Protein 8Z3T (pdb70)

Organism: Human immunodeficiency virus type 1 (NCBI:txid11676)

Solvent-accessible surface area: 12184 Å² total; per-residue (Å²): 188,17,76,72,0,15,22,6,0,3,97,0,0,35,11,1,0,67,0,0,35,8,6,12,90,12,3,72,82,7,40,145,3,11,93,80,13,42,51,152,56,161,186,98,0,8,57,9,0,3,74,0,0,32,2,0,1,138,0,0,45,10,6,8,88,10,4,71,87,6,38,155,2,11,107,112,11,71,50,160,82,181,179,134,20,58,112,0,13,23,1,0,2,84,0,0,28,1,0,0,122,0,0,36,4,6,2,84,12,4,63,91,5,16,151,3,10,122,80,12,71,62,174,86,181,122,45,138,109,0,122,74,24,14,113,88,0,45,95,42,0,122,99,1,60,100,47,17,157,179,55,130,144,108,48,126,109,0,101,118,23,9,129,96,0,57,100,26,0,112,90,0,59,122,28,44,137,158,59,122,247,125,49,144,80,0,82,106,24,9,115,94,0,48,114,13,4,134,116,2,57,70,37,19,126,128,52,102,203

Structure (mmCIF, N/CA/C/O backbone):
data_8Z3T
#
_entry.id   8Z3T
#
_cell.length_a   62.915
_cell.length_b   35.970
_cell.length_c   107.113
_cell.angle_alpha   90.00
_cell.angle_beta   92.75
_cell.angle_gamma   90.00
#
_symmetry.space_group_name_H-M   'C 1 2 1'
#
loop_
_entity.id
_entity.type
_entity.pdbx_description
1 polymer 'Env polyprotein'
2 polymer P-98
3 water water
#
loop_
_atom_site.group_PDB
_atom_site.id
_atom_site.type_symbol
_atom_site.label_atom_id
_atom_site.label_alt_id
_atom_site.label_comp_id
_atom_site.label_asym_id
_atom_site.label_entity_id
_atom_site.label_seq_id
_atom_site.pdbx_PDB_ins_code
_atom_site.Cartn_x
_atom_site.Cartn_y
_atom_site.Cartn_z
_atom_site.occupancy
_atom_site.B_iso_or_equiv
_atom_site.auth_seq_id
_atom_site.auth_comp_id
_atom_site.auth_asym_id
_atom_site.auth_atom_id
_atom_site.pdbx_PDB_model_num
ATOM 1 N N . GLN A 1 3 ? -7.854 6.241 1.666 1.00 63.18 29 GLN A N 1
ATOM 2 C CA . GLN A 1 3 ? -8.466 7.505 1.270 1.00 67.30 29 GLN A CA 1
ATOM 3 C C . GLN A 1 3 ? -8.581 8.428 2.485 1.00 69.37 29 GLN A C 1
ATOM 4 O O . GLN A 1 3 ? -7.827 9.402 2.600 1.00 66.02 29 GLN A O 1
ATOM 10 N N . ALA A 1 4 ? -9.525 8.120 3.386 1.00 70.98 30 ALA A N 1
ATOM 11 C CA . ALA A 1 4 ? -9.630 8.786 4.683 1.00 64.39 30 ALA A CA 1
ATOM 12 C C . ALA A 1 4 ? -8.761 8.119 5.745 1.00 63.12 30 ALA A C 1
ATOM 13 O O . ALA A 1 4 ? -9.139 8.098 6.925 1.00 59.16 30 ALA A O 1
ATOM 15 N N . ARG A 1 5 ? -7.611 7.568 5.341 1.00 62.48 31 ARG A N 1
ATOM 16 C CA . ARG A 1 5 ? -6.728 6.841 6.249 1.00 60.36 31 ARG A CA 1
ATOM 17 C C . ARG A 1 5 ? -6.354 7.669 7.477 1.00 55.91 31 ARG A C 1
ATOM 18 O O . ARG A 1 5 ? -6.188 7.126 8.579 1.00 50.04 31 ARG A O 1
ATOM 26 N N . GLN A 1 6 ? -6.238 8.988 7.305 1.00 55.53 32 GLN A N 1
ATOM 27 C CA . GLN A 1 6 ? -5.709 9.858 8.354 1.00 55.38 32 GLN A CA 1
ATOM 28 C C . GLN A 1 6 ? -6.683 10.011 9.523 1.00 54.80 32 GLN A C 1
ATOM 29 O O . GLN A 1 6 ? -6.251 10.218 10.665 1.00 50.36 32 GLN A O 1
ATOM 35 N N . LEU A 1 7 ? -7.989 9.928 9.264 1.00 48.92 33 LEU A N 1
ATOM 36 C CA . LEU A 1 7 ? -8.945 9.928 10.363 1.00 48.66 33 LEU A CA 1
ATOM 37 C C . LEU A 1 7 ? -8.959 8.584 11.087 1.00 44.89 33 LEU A C 1
ATOM 38 O O . LEU A 1 7 ? -9.032 8.546 12.320 1.00 41.56 33 LEU A O 1
ATOM 43 N N . LEU A 1 8 ? -8.894 7.479 10.336 1.00 42.65 34 LEU A N 1
ATOM 44 C CA . LEU A 1 8 ? -8.716 6.158 10.938 1.00 47.54 34 LEU A CA 1
ATOM 45 C C . LEU A 1 8 ? -7.471 6.095 11.816 1.00 42.58 34 LEU A C 1
ATOM 46 O O . LEU A 1 8 ? -7.454 5.398 12.839 1.00 44.67 34 LEU A O 1
ATOM 51 N N . SER A 1 9 ? -6.403 6.777 11.410 1.00 45.57 35 SER A N 1
ATOM 52 C CA . SER A 1 9 ? -5.177 6.751 12.193 1.00 41.02 35 SER A CA 1
ATOM 53 C C . SER A 1 9 ? -5.343 7.534 13.489 1.00 39.22 35 SER A C 1
ATOM 54 O O . SER A 1 9 ? -4.828 7.123 14.537 1.00 42.06 35 SER A O 1
ATOM 57 N N . GLY A 1 10 ? -6.057 8.663 13.441 1.00 33.95 36 GLY A N 1
ATOM 58 C CA . GLY A 1 10 ? -6.351 9.396 14.663 1.00 36.81 36 GLY A CA 1
ATOM 59 C C . GLY A 1 10 ? -7.344 8.672 15.557 1.00 40.80 36 GLY A C 1
ATOM 60 O O . GLY A 1 10 ? -7.333 8.849 16.782 1.00 37.24 36 GLY A O 1
ATOM 61 N N . ILE A 1 11 ? -8.195 7.833 14.958 1.00 35.17 37 ILE A N 1
ATOM 62 C CA . ILE A 1 11 ? -9.222 7.114 15.702 1.00 41.11 37 ILE A CA 1
ATOM 63 C C . ILE A 1 11 ? -8.594 5.966 16.495 1.00 37.64 37 ILE A C 1
ATOM 64 O O . ILE A 1 11 ? -8.878 5.783 17.683 1.00 37.59 37 ILE A O 1
ATOM 69 N N . VAL A 1 12 ? -7.695 5.213 15.862 1.00 33.19 38 VAL A N 1
ATOM 70 C CA . VAL A 1 12 ? -6.984 4.149 16.562 1.00 35.50 38 VAL A CA 1
ATOM 71 C C . VAL A 1 12 ? -6.077 4.725 17.645 1.00 36.76 38 VAL A C 1
ATOM 72 O O . VAL A 1 12 ? -5.895 4.115 18.708 1.00 36.46 38 VAL A O 1
ATOM 76 N N . GLN A 1 13 ? -5.494 5.904 17.402 1.00 34.82 39 GLN A N 1
ATOM 77 C CA . GLN A 1 13 ? -4.660 6.546 18.414 1.00 35.44 39 GLN A CA 1
ATOM 78 C C . GLN A 1 13 ? -5.493 6.928 19.633 1.00 35.00 39 GLN A C 1
ATOM 79 O O . GLN A 1 13 ? -5.102 6.668 20.776 1.00 34.04 39 GLN A O 1
ATOM 85 N N . GLN A 1 14 ? -6.639 7.567 19.395 1.00 31.67 40 GLN A N 1
ATOM 86 C CA . GLN A 1 14 ? -7.580 7.874 20.461 1.00 34.13 40 GLN A CA 1
ATOM 87 C C . GLN A 1 14 ? -8.021 6.613 21.202 1.00 30.27 40 GLN A C 1
ATOM 88 O O . GLN A 1 14 ? -8.054 6.592 22.438 1.00 35.66 40 GLN A O 1
ATOM 94 N N . GLN A 1 15 ? -8.354 5.547 20.474 1.00 31.58 41 GLN A N 1
ATOM 95 C CA . GLN A 1 15 ? -8.732 4.305 21.145 1.00 32.52 41 GLN A CA 1
ATOM 96 C C . GLN A 1 15 ? -7.606 3.802 22.039 1.00 31.73 41 GLN A C 1
ATOM 97 O O . GLN A 1 15 ? -7.859 3.286 23.134 1.00 25.49 41 GLN A O 1
ATOM 103 N N . ASN A 1 16 ? -6.353 3.963 21.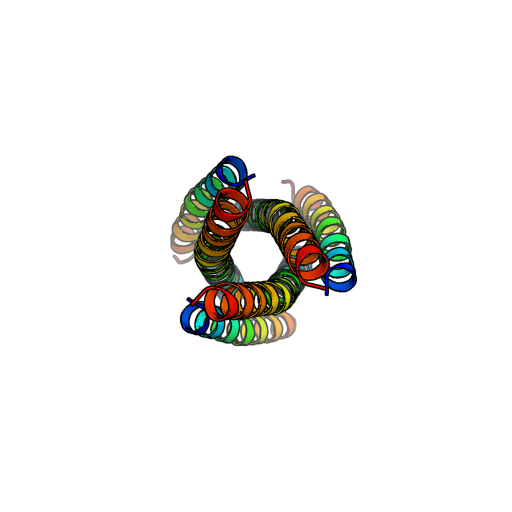600 1.00 32.81 42 ASN A N 1
ATOM 104 C CA . ASN A 1 16 ? -5.216 3.654 22.467 1.00 30.01 42 ASN A CA 1
ATOM 105 C C . ASN A 1 16 ? -5.126 4.620 23.648 1.00 31.03 42 ASN A C 1
ATOM 106 O O . ASN A 1 16 ? -4.841 4.198 24.775 1.00 36.28 42 ASN A O 1
ATOM 111 N N . ASN A 1 17 ? -5.368 5.919 23.423 1.00 30.70 43 ASN A N 1
ATOM 112 C CA . ASN A 1 17 ? -5.323 6.878 24.525 1.00 31.20 43 ASN A CA 1
ATOM 113 C C . ASN A 1 17 ? -6.383 6.555 25.577 1.00 28.91 43 ASN A C 1
ATOM 114 O O . ASN A 1 17 ? -6.153 6.731 26.778 1.00 29.95 43 ASN A O 1
ATOM 119 N N . LEU A 1 18 ? -7.561 6.107 25.135 1.00 26.83 44 LEU A N 1
ATOM 120 C CA . LEU A 1 18 ? -8.656 5.832 26.054 1.00 26.82 44 LEU A CA 1
ATOM 121 C C . LEU A 1 18 ? -8.404 4.544 26.829 1.00 25.21 44 LEU A C 1
ATOM 122 O O . LEU A 1 18 ? -8.656 4.494 28.032 1.00 23.11 44 LEU A O 1
ATOM 127 N N . LEU A 1 19 ? -7.919 3.495 26.156 1.00 21.08 45 LEU A N 1
ATOM 128 C CA . LEU A 1 19 ? -7.542 2.280 26.867 1.00 26.59 45 LEU A CA 1
ATOM 129 C C . LEU A 1 19 ? -6.521 2.586 27.957 1.00 25.86 45 LEU A C 1
ATOM 130 O O . LEU A 1 19 ? -6.681 2.171 29.113 1.00 26.56 45 LEU A O 1
ATOM 135 N N . ARG A 1 20 ? -5.469 3.335 27.615 1.00 24.92 46 ARG A N 1
ATOM 136 C CA . ARG A 1 20 ? -4.431 3.608 28.599 1.00 25.01 46 ARG A CA 1
ATOM 137 C C . ARG A 1 20 ? -5.007 4.324 29.814 1.00 30.76 46 ARG A C 1
ATOM 138 O O . ARG A 1 20 ? -4.680 3.976 30.959 1.00 24.96 46 ARG A O 1
ATOM 146 N N . ALA A 1 21 ? -5.885 5.309 29.582 1.00 28.25 47 ALA A N 1
ATOM 147 C CA . ALA A 1 21 ? -6.505 6.045 30.683 1.00 25.62 47 ALA A CA 1
ATOM 148 C C . ALA A 1 21 ? -7.376 5.143 31.549 1.00 23.29 47 ALA A C 1
ATOM 149 O O . ALA A 1 21 ? -7.390 5.291 32.778 1.00 28.86 47 ALA A O 1
ATOM 151 N N . ILE A 1 22 ? -8.114 4.210 30.937 1.00 23.02 48 ILE A N 1
ATOM 152 C CA . ILE A 1 22 ? -8.908 3.271 31.734 1.00 22.39 48 ILE A CA 1
ATOM 153 C C . ILE A 1 22 ? -8.002 2.361 32.558 1.00 24.90 48 ILE A C 1
ATOM 154 O O . ILE A 1 22 ? -8.356 1.957 33.677 1.00 23.20 48 ILE A O 1
ATOM 159 N N . GLU A 1 23 ? -6.832 2.010 32.024 1.00 25.62 49 GLU A N 1
ATOM 160 C CA . GLU A 1 23 ? -5.916 1.154 32.767 1.00 25.27 49 GLU A CA 1
ATOM 161 C C . GLU A 1 23 ? -5.315 1.894 33.949 1.00 25.20 49 GLU A C 1
ATOM 162 O O . GLU A 1 23 ? -5.091 1.300 35.008 1.00 25.81 49 GLU A O 1
ATOM 168 N N . ALA A 1 24 ? -5.023 3.181 33.781 1.00 20.02 50 ALA A N 1
ATOM 169 C CA . ALA A 1 24 ? -4.534 3.960 34.911 1.00 25.84 50 ALA A CA 1
ATOM 170 C C . ALA A 1 24 ? -5.617 4.122 35.981 1.00 24.29 50 ALA A C 1
ATOM 171 O O . ALA A 1 24 ? -5.336 3.997 37.181 1.00 27.80 50 ALA A O 1
ATOM 173 N N . GLN A 1 25 ? -6.851 4.420 35.561 1.00 18.99 51 GLN A N 1
ATOM 174 C CA . GLN A 1 25 ? -7.984 4.446 36.481 1.00 25.50 51 GLN A CA 1
ATOM 175 C C . GLN A 1 25 ? -8.202 3.093 37.150 1.00 22.50 51 GLN A C 1
ATOM 176 O O . GLN A 1 25 ? -8.589 3.039 38.323 1.00 19.72 51 GLN A O 1
ATOM 182 N N . GLN A 1 26 ? -7.948 1.990 36.433 1.00 21.87 52 GLN A N 1
ATOM 183 C CA . GLN A 1 26 ? -8.125 0.679 37.056 1.00 26.04 52 GLN A CA 1
ATOM 184 C C . GLN A 1 26 ? -7.143 0.479 38.206 1.00 25.56 52 GLN A C 1
ATOM 185 O O . GLN A 1 26 ? -7.545 0.046 39.291 1.00 23.14 52 GLN A O 1
ATOM 191 N N . HIS A 1 27 ? -5.857 0.812 37.995 1.00 21.38 53 HIS A N 1
ATOM 192 C CA . HIS A 1 27 ? -4.872 0.700 39.074 1.00 26.32 53 HIS A CA 1
ATOM 193 C C . HIS A 1 27 ? -5.262 1.558 40.270 1.00 23.84 53 HIS A C 1
ATOM 194 O O . HIS A 1 27 ? -5.113 1.133 41.417 1.00 22.16 53 HIS A O 1
ATOM 201 N N . LEU A 1 28 ? -5.728 2.785 40.020 1.00 20.00 54 LEU A N 1
ATOM 202 C CA . LEU A 1 28 ? -6.175 3.641 41.111 1.00 19.32 54 LEU A CA 1
ATOM 203 C C . LEU A 1 28 ? -7.430 3.080 41.778 1.00 23.54 54 LEU A C 1
ATOM 204 O O . LEU A 1 28 ? -7.525 3.079 43.001 1.00 17.98 54 LEU A O 1
ATOM 209 N N . LEU A 1 29 ? -8.413 2.605 40.999 1.00 22.82 55 LEU A N 1
ATOM 210 C CA . LEU A 1 29 ? -9.623 2.037 41.610 1.00 20.49 55 LEU A CA 1
ATOM 211 C C . LEU A 1 29 ? -9.287 0.882 42.568 1.00 23.26 55 LEU A C 1
ATOM 212 O O . LEU A 1 29 ? -9.786 0.822 43.705 1.00 20.24 55 LEU A O 1
ATOM 217 N N . GLN A 1 30 ? -8.426 -0.027 42.118 1.00 18.79 56 GLN A N 1
ATOM 218 C CA . GLN A 1 30 ? -7.967 -1.165 42.905 1.00 23.10 56 GLN A CA 1
ATOM 219 C C . GLN A 1 30 ? -7.381 -0.739 44.247 1.00 21.51 56 GLN A C 1
ATOM 220 O O . GLN A 1 30 ? -7.657 -1.361 45.280 1.00 16.93 56 GLN A O 1
ATOM 226 N N . LEU A 1 31 ? -6.564 0.312 44.255 1.00 18.10 57 LEU A N 1
ATOM 227 C CA . LEU A 1 31 ? -6.006 0.791 45.525 1.00 19.45 57 LEU A CA 1
ATOM 228 C C . LEU A 1 31 ? -7.084 1.263 46.493 1.00 20.68 57 LEU A C 1
ATOM 229 O O . LEU A 1 31 ? -6.933 1.093 47.711 1.00 19.26 57 LEU A O 1
ATOM 234 N N . THR A 1 32 ? -8.152 1.912 45.984 1.00 24.63 58 THR A N 1
ATOM 235 C CA . THR A 1 32 ? -9.215 2.391 46.883 1.00 18.78 58 THR A CA 1
ATOM 236 C C . THR A 1 32 ? -10.022 1.224 47.444 1.00 18.39 58 THR A C 1
ATOM 237 O O . THR A 1 32 ? -10.365 1.210 48.636 1.00 20.42 58 THR A O 1
ATOM 241 N N . VAL A 1 33 ? -10.281 0.213 46.619 1.00 14.14 59 VAL A N 1
ATOM 242 C CA . VAL A 1 33 ? -10.944 -1.005 47.087 1.00 22.90 59 VAL A CA 1
ATOM 243 C C . VAL A 1 33 ? -10.128 -1.640 48.192 1.00 22.60 59 VAL A C 1
ATOM 244 O O . VAL A 1 33 ? -10.663 -2.021 49.244 1.00 20.73 59 VAL A O 1
ATOM 248 N N . TRP A 1 34 ? -8.813 -1.723 47.984 1.00 20.24 60 TRP A N 1
ATOM 249 C CA . TRP A 1 34 ? -7.921 -2.259 49.009 1.00 21.72 60 TRP A CA 1
ATOM 250 C C . TRP A 1 34 ? -7.936 -1.402 50.269 1.00 23.41 60 TRP A C 1
ATOM 251 O O . TRP A 1 34 ? -8.010 -1.927 51.383 1.00 18.56 60 TRP A O 1
ATOM 262 N N . GLY A 1 35 ? -7.852 -0.075 50.111 1.00 22.54 61 GLY A N 1
ATOM 263 C CA . GLY A 1 35 ? -7.861 0.801 51.272 1.00 21.76 61 GLY A CA 1
ATOM 264 C C . GLY A 1 35 ? -9.165 0.741 52.054 1.00 18.94 61 GLY A C 1
ATOM 265 O O . GLY A 1 35 ? -9.161 0.805 53.283 1.00 20.77 61 GLY A O 1
ATOM 266 N N . ILE A 1 36 ? -10.295 0.628 51.348 1.00 16.25 62 ILE A N 1
ATOM 267 C CA . ILE A 1 36 ? -11.594 0.463 51.997 1.00 21.64 62 ILE A CA 1
ATOM 268 C C . ILE A 1 36 ? -11.641 -0.851 52.763 1.00 17.28 62 ILE A C 1
ATOM 269 O O . ILE A 1 36 ? -12.242 -0.939 53.839 1.00 16.53 62 ILE A O 1
ATOM 274 N N . LYS A 1 37 ? -11.021 -1.899 52.215 1.00 21.22 63 LYS A N 1
ATOM 275 C CA . LYS A 1 37 ? -11.045 -3.183 52.910 1.00 24.14 63 LYS A CA 1
ATOM 276 C C . LYS A 1 37 ? -10.279 -3.098 54.227 1.00 21.03 63 LYS A C 1
ATOM 277 O O . LYS A 1 37 ? -10.736 -3.636 55.242 1.00 22.41 63 LYS A O 1
ATOM 283 N N . GLN A 1 38 ? -9.133 -2.406 54.253 1.00 18.42 64 GLN A N 1
ATOM 284 C CA . GLN A 1 38 ? -8.418 -2.291 55.530 1.00 24.54 64 GLN A CA 1
ATOM 285 C C . GLN A 1 38 ? -9.239 -1.507 56.553 1.00 18.71 64 GLN A C 1
ATOM 286 O O . GLN A 1 38 ? -9.240 -1.841 57.737 1.00 17.65 64 GLN A O 1
ATOM 292 N N . LEU A 1 39 ? -9.950 -0.464 56.118 1.00 20.89 65 LEU A N 1
ATOM 293 C CA . LEU A 1 39 ? -10.767 0.303 57.064 1.00 23.45 65 LEU A CA 1
ATOM 294 C C . LEU A 1 39 ? -11.921 -0.535 57.613 1.00 19.81 65 LEU A C 1
ATOM 295 O O . LEU A 1 39 ? -12.308 -0.385 58.774 1.00 20.65 65 LEU A O 1
ATOM 300 N N . GLN A 1 40 ? -12.503 -1.382 56.767 1.00 15.68 66 GLN A N 1
ATOM 301 C CA . GLN A 1 40 ? -13.499 -2.371 57.192 1.00 25.05 66 GLN A CA 1
ATOM 302 C C . GLN A 1 40 ? -12.931 -3.357 58.211 1.00 25.29 66 GLN A C 1
ATOM 303 O O . GLN A 1 40 ? -13.558 -3.638 59.243 1.00 22.16 66 GLN A O 1
ATOM 309 N N . ALA A 1 41 ? -11.747 -3.909 57.937 1.00 27.44 67 ALA A N 1
ATOM 310 C CA . ALA A 1 41 ? -11.181 -4.886 58.862 1.00 26.91 67 ALA A CA 1
ATOM 311 C C . ALA A 1 41 ? -10.816 -4.238 60.193 1.00 29.53 67 ALA A C 1
ATOM 312 O O . ALA A 1 41 ? -10.923 -4.882 61.246 1.00 26.34 67 ALA A O 1
ATOM 314 N N . ARG A 1 42 ? -10.375 -2.970 60.167 1.00 18.13 68 ARG A N 1
ATOM 315 C CA . ARG A 1 42 ? -10.165 -2.245 61.419 1.0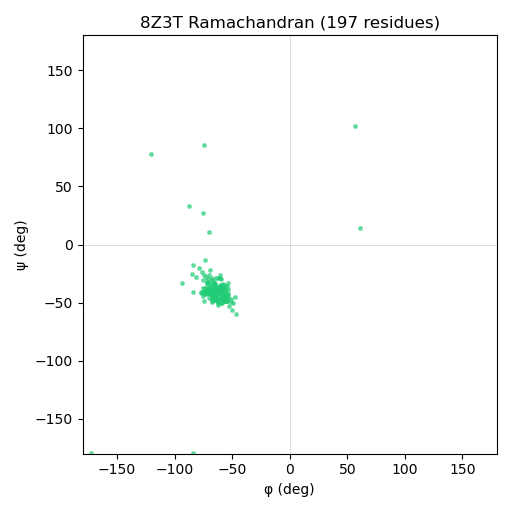0 30.74 68 ARG A CA 1
ATOM 316 C C . ARG A 1 42 ? -11.443 -2.227 62.244 1.00 26.60 68 ARG A C 1
ATOM 317 O O . ARG A 1 42 ? -11.402 -2.402 63.464 1.00 26.67 68 ARG A O 1
ATOM 325 N N . ILE A 1 43 ? -12.594 -2.044 61.595 1.00 23.96 69 ILE A N 1
ATOM 326 C CA . ILE A 1 43 ? -13.837 -2.030 62.358 1.00 26.28 69 ILE A CA 1
ATOM 327 C C . ILE A 1 43 ? -14.147 -3.419 62.909 1.00 25.77 69 ILE A C 1
ATOM 328 O O . ILE A 1 43 ? -14.585 -3.561 64.056 1.00 21.84 69 ILE A O 1
ATOM 333 N N . LEU A 1 44 ? -13.945 -4.458 62.107 1.00 20.30 70 LEU A N 1
ATOM 334 C CA . LEU A 1 44 ? -14.410 -5.768 62.536 1.00 29.36 70 LEU A CA 1
ATOM 335 C C . LEU A 1 44 ? -13.483 -6.300 63.638 1.00 28.47 70 LEU A C 1
ATOM 336 O O . LEU A 1 44 ? -13.879 -7.164 64.415 1.00 25.03 70 LEU A O 1
ATOM 342 N N . ARG B 1 5 ? -10.874 -0.234 4.799 1.00 55.42 31 ARG B N 1
ATOM 343 C CA . ARG B 1 5 ? -12.311 -0.263 5.048 1.00 57.99 31 ARG B CA 1
ATOM 344 C C . ARG B 1 5 ? -12.707 -1.502 5.878 1.00 59.31 31 ARG B C 1
ATOM 345 O O . ARG B 1 5 ? -13.813 -1.584 6.411 1.00 58.51 31 ARG B O 1
ATOM 353 N N . GLN B 1 6 ? -11.772 -2.450 5.994 1.00 61.89 32 GLN B N 1
ATOM 354 C CA . GLN B 1 6 ? -11.933 -3.640 6.825 1.00 59.73 32 GLN B CA 1
ATOM 355 C C . GLN B 1 6 ? -11.581 -3.380 8.284 1.00 60.93 32 GLN B C 1
ATOM 356 O O . GLN B 1 6 ? -11.948 -4.179 9.157 1.00 56.02 32 GLN B O 1
ATOM 362 N N . LEU B 1 7 ? -10.850 -2.294 8.552 1.00 57.53 33 LEU B N 1
ATOM 363 C CA . LEU B 1 7 ? -10.397 -1.953 9.892 1.00 48.21 33 LEU B CA 1
ATOM 364 C C . LEU B 1 7 ? -11.511 -1.320 10.720 1.00 49.89 33 LEU B C 1
ATOM 365 O O . LEU B 1 7 ? -11.435 -1.327 11.956 1.00 38.87 33 LEU B O 1
ATOM 370 N N . LEU B 1 8 ? -12.548 -0.796 10.057 1.00 48.06 34 LEU B N 1
ATOM 371 C CA . LEU B 1 8 ? -13.681 -0.192 10.756 1.00 48.58 34 LEU B CA 1
ATOM 372 C C . LEU B 1 8 ? -14.301 -1.148 11.767 1.00 41.57 34 LEU B C 1
ATOM 373 O O . LEU B 1 8 ? -14.744 -0.724 12.838 1.00 38.44 34 LEU B O 1
ATOM 378 N N . SER B 1 9 ? -14.335 -2.444 11.437 1.00 44.43 35 SER B N 1
ATOM 379 C CA . SER B 1 9 ? -15.053 -3.446 12.211 1.00 39.35 35 SER B CA 1
ATOM 380 C C . SER B 1 9 ? -14.325 -3.830 13.496 1.00 39.45 35 SER B C 1
ATOM 381 O O . SER B 1 9 ? -14.969 -4.306 14.437 1.00 35.20 35 SER B O 1
ATOM 384 N N . GLY B 1 10 ? -13.008 -3.635 13.557 1.00 42.82 36 GLY B N 1
ATOM 385 C CA . GLY B 1 10 ? -12.248 -3.833 14.782 1.00 42.13 36 GLY B CA 1
ATOM 386 C C . GLY B 1 10 ? -12.267 -2.615 15.690 1.00 40.79 36 GLY B C 1
ATOM 387 O O . GLY B 1 10 ? -12.071 -2.738 16.904 1.00 34.05 36 GLY B O 1
ATOM 388 N N . ILE B 1 11 ? -12.475 -1.433 15.091 1.00 39.57 37 ILE B N 1
ATOM 389 C CA . ILE B 1 11 ? -12.695 -0.206 15.859 1.00 45.08 37 ILE B CA 1
ATOM 390 C C . ILE B 1 11 ? -14.021 -0.276 16.597 1.00 36.57 37 ILE B C 1
ATOM 391 O O . ILE B 1 11 ? -14.099 0.009 17.800 1.00 38.79 37 ILE B O 1
ATOM 396 N N . VAL B 1 12 ? -15.089 -0.630 15.881 1.00 34.23 38 VAL B N 1
ATOM 397 C CA . VAL B 1 12 ? -16.402 -0.698 16.510 1.00 38.84 38 VAL B CA 1
ATOM 398 C C . VAL B 1 12 ? -1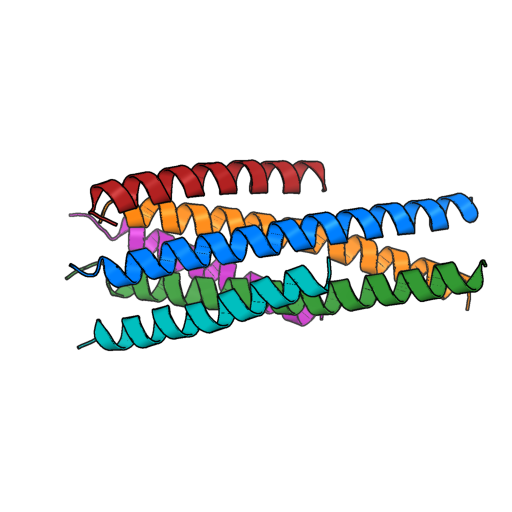6.387 -1.744 17.611 1.00 37.85 38 VAL B C 1
ATOM 399 O O . VAL B 1 12 ? -16.964 -1.551 18.683 1.00 35.96 38 VAL B O 1
ATOM 403 N N . GLN B 1 13 ? -15.687 -2.845 17.382 1.00 32.17 39 GLN B N 1
ATOM 404 C CA . GLN B 1 13 ? -15.613 -3.889 18.392 1.00 35.94 39 GLN B CA 1
ATOM 405 C C . GLN B 1 13 ? -14.802 -3.428 19.596 1.00 36.97 39 GLN B C 1
ATOM 406 O O . GLN B 1 13 ? -15.171 -3.701 20.746 1.00 34.75 39 GLN B O 1
ATOM 412 N N . GLN B 1 14 ? -13.702 -2.716 19.348 1.00 32.79 40 GLN B N 1
ATOM 413 C CA . GLN B 1 14 ? -12.918 -2.159 20.442 1.00 38.23 40 GLN B CA 1
ATOM 414 C C . GLN B 1 14 ? -13.707 -1.117 21.228 1.00 37.81 40 GLN B C 1
ATOM 415 O O . GLN B 1 14 ? -13.546 -1.002 22.449 1.00 28.97 40 GLN B O 1
ATOM 421 N N . GLN B 1 15 ? -14.539 -0.326 20.543 1.00 30.61 41 GLN B N 1
ATOM 422 C CA . GLN B 1 15 ? -15.379 0.625 21.262 1.00 38.47 41 GLN B CA 1
ATOM 423 C C . GLN B 1 15 ? -16.366 -0.101 22.165 1.00 36.75 41 GLN B C 1
ATOM 424 O O . GLN B 1 15 ? -16.647 0.355 23.281 1.00 32.41 41 GLN B O 1
ATOM 430 N N . ASN B 1 16 ? -16.880 -1.247 21.707 1.00 35.96 42 ASN B N 1
ATOM 431 C CA . ASN B 1 16 ? -17.753 -2.063 22.546 1.00 39.06 42 ASN B CA 1
ATOM 432 C C . ASN B 1 16 ? -16.996 -2.650 23.728 1.00 35.20 42 ASN B C 1
ATOM 433 O O . ASN B 1 16 ? -17.528 -2.713 24.844 1.00 40.54 42 ASN B O 1
ATOM 438 N N . ASN B 1 17 ? -15.742 -3.054 23.515 1.00 34.79 43 ASN B N 1
ATOM 439 C CA . ASN B 1 17 ? -14.929 -3.560 24.619 1.00 31.64 43 ASN B CA 1
ATOM 440 C C . ASN B 1 17 ? -14.650 -2.480 25.664 1.00 29.31 43 ASN B C 1
ATOM 441 O O . ASN B 1 17 ? -14.658 -2.760 26.870 1.00 28.06 43 ASN B O 1
ATOM 446 N N . LEU B 1 18 ? -14.344 -1.254 25.223 1.00 25.42 44 LEU B N 1
ATOM 447 C CA . LEU B 1 18 ? -14.037 -0.178 26.176 1.00 30.23 44 LEU B CA 1
ATOM 448 C C . LEU B 1 18 ? -15.273 0.215 26.982 1.00 25.49 44 LEU B C 1
ATOM 449 O O . LEU B 1 18 ? -15.202 0.399 28.202 1.00 24.61 44 LEU B O 1
ATOM 454 N N . LEU B 1 19 ? -16.404 0.379 26.293 1.00 24.61 45 LEU B N 1
ATOM 455 C CA . LEU B 1 19 ? -17.664 0.693 26.943 1.00 30.80 45 LEU B CA 1
ATOM 456 C C . LEU B 1 19 ? -17.965 -0.332 28.018 1.00 27.31 45 LEU B C 1
ATOM 457 O O . LEU B 1 19 ? -18.225 0.023 29.172 1.00 23.41 45 LEU B O 1
ATOM 462 N N . ARG B 1 20 ? -17.853 -1.618 27.663 1.00 23.65 46 ARG B N 1
ATOM 463 C CA . ARG B 1 20 ? -18.064 -2.687 28.622 1.00 28.71 46 ARG B CA 1
ATOM 464 C C . ARG B 1 20 ? -17.078 -2.599 29.780 1.00 30.66 46 ARG B C 1
ATOM 465 O O . ARG B 1 20 ? -17.440 -2.895 30.923 1.00 26.44 46 ARG B O 1
ATOM 473 N N . ALA B 1 21 ? -15.828 -2.203 29.512 1.00 23.56 47 ALA B N 1
ATOM 474 C CA . ALA B 1 21 ? -14.862 -2.072 30.601 1.00 25.64 47 ALA B CA 1
ATOM 475 C C . ALA B 1 21 ? -15.252 -0.932 31.541 1.00 20.52 47 ALA B C 1
ATOM 476 O O . ALA B 1 21 ? -15.204 -1.079 32.768 1.00 19.52 47 ALA B O 1
ATOM 478 N N . ILE B 1 22 ? -15.649 0.208 30.966 1.00 19.98 48 ILE B N 1
ATOM 479 C CA . ILE B 1 22 ? -16.046 1.406 31.707 1.00 22.75 48 ILE B CA 1
ATOM 480 C C . ILE B 1 22 ? -17.351 1.189 32.481 1.00 24.37 48 ILE B C 1
ATOM 481 O O . ILE B 1 22 ? -17.568 1.810 33.534 1.00 22.53 48 ILE B O 1
ATOM 486 N N . GLU B 1 23 ? -18.230 0.304 31.984 1.00 23.00 49 GLU B N 1
ATOM 487 C CA . GLU B 1 23 ? -19.449 -0.062 32.712 1.00 26.57 49 GLU B CA 1
ATOM 488 C C . GLU B 1 23 ? -19.146 -0.946 33.919 1.00 24.42 49 GLU B C 1
ATOM 489 O O . GLU B 1 23 ? -19.750 -0.777 34.994 1.00 22.36 49 GLU B O 1
ATOM 495 N N . ALA B 1 24 ? -18.230 -1.901 33.764 1.00 21.99 50 ALA B N 1
ATOM 496 C CA . ALA B 1 24 ? -17.792 -2.690 34.916 1.00 22.72 50 ALA B CA 1
ATOM 497 C C . ALA B 1 24 ? -17.011 -1.846 35.925 1.00 23.40 50 ALA B C 1
ATOM 498 O O . ALA B 1 24 ? -17.179 -2.015 37.144 1.00 19.13 50 ALA B O 1
ATOM 500 N N . GLN B 1 25 ? -16.140 -0.940 35.452 1.00 21.81 51 GLN B N 1
ATOM 501 C CA . GLN B 1 25 ? -15.513 0.003 36.386 1.00 22.17 51 GLN B CA 1
ATOM 502 C C . GLN B 1 25 ? -16.556 0.818 37.152 1.00 22.51 51 GLN B C 1
ATOM 503 O O . GLN B 1 25 ? -16.404 1.052 38.362 1.00 15.35 51 GLN B O 1
ATOM 508 N N . GLN B 1 26 ? -17.644 1.227 36.477 1.00 22.77 52 GLN B N 1
ATOM 509 C CA . GLN B 1 26 ? -18.667 2.019 37.169 1.00 22.05 52 GLN B CA 1
ATOM 510 C C . GLN B 1 26 ? -19.363 1.237 38.278 1.00 25.22 52 GLN B C 1
ATOM 511 O O . GLN B 1 26 ? -19.733 1.839 39.303 1.00 24.04 52 GLN B O 1
ATOM 517 N N . HIS B 1 27 ? -19.583 -0.081 38.099 1.00 22.21 53 HIS B N 1
ATOM 518 C CA . HIS B 1 27 ? -20.133 -0.881 39.201 1.00 28.70 53 HIS B CA 1
ATOM 519 C C . HIS B 1 27 ? -19.185 -0.877 40.387 1.00 23.22 53 HIS B C 1
ATOM 520 O O . HIS B 1 27 ? -19.596 -0.637 41.532 1.00 23.40 53 HIS B O 1
ATOM 527 N N . LEU B 1 28 ? -17.909 -1.172 40.125 1.00 19.12 54 LEU B N 1
ATOM 528 C CA . LEU B 1 28 ? -16.899 -1.159 41.176 1.00 24.23 54 LEU B CA 1
ATOM 529 C C . LEU B 1 28 ? -16.881 0.186 41.909 1.00 19.44 54 LEU B C 1
ATOM 530 O O . LEU B 1 28 ? -16.870 0.231 43.136 1.00 19.20 54 LEU B O 1
ATOM 535 N N . LEU B 1 29 ? -16.883 1.291 41.149 1.00 21.25 55 LEU B N 1
ATOM 536 C CA . LEU B 1 29 ? -16.834 2.644 41.707 1.00 24.24 55 LEU B CA 1
ATOM 537 C C . LEU B 1 29 ? -18.073 2.971 42.539 1.00 24.99 55 LEU B C 1
ATOM 538 O O . LEU B 1 29 ? -17.960 3.585 43.610 1.00 19.69 55 LEU B O 1
ATOM 543 N N . GLN B 1 30 ? -19.267 2.636 42.027 1.00 21.28 56 GLN B N 1
ATOM 544 C CA . GLN B 1 30 ? -20.484 2.778 42.817 1.00 26.04 56 GLN B CA 1
ATOM 545 C C . GLN B 1 30 ? -20.376 1.987 44.117 1.00 18.30 56 GLN B C 1
ATOM 546 O O . GLN B 1 30 ? -20.863 2.427 45.168 1.00 21.54 56 GLN B O 1
ATOM 552 N N . LEU B 1 31 ? -19.704 0.842 44.069 1.00 22.58 57 LEU B N 1
ATOM 553 C CA . LEU B 1 31 ? -19.552 0.011 45.259 1.00 24.69 57 LEU B CA 1
ATOM 554 C C . LEU B 1 31 ? -18.642 0.677 46.284 1.00 24.72 57 LEU B C 1
ATOM 555 O O . LEU B 1 31 ? -18.919 0.652 47.494 1.00 18.51 57 LEU B O 1
ATOM 560 N N . THR B 1 32 ? -17.539 1.255 45.819 1.00 25.18 58 THR B N 1
ATOM 561 C CA . THR B 1 32 ? -16.626 1.944 46.728 1.00 23.51 58 THR B CA 1
ATOM 562 C C . THR B 1 32 ? -17.222 3.248 47.231 1.00 16.20 58 THR B C 1
ATOM 563 O O . THR B 1 32 ? -16.944 3.659 48.357 1.00 18.40 58 THR B O 1
ATOM 567 N N . VAL B 1 33 ? -18.012 3.929 46.408 1.00 19.49 59 VAL B N 1
ATOM 568 C CA . VAL B 1 33 ? -18.669 5.152 46.866 1.00 23.08 59 VAL B CA 1
ATOM 569 C C . VAL B 1 33 ? -19.638 4.834 48.000 1.00 23.95 59 VAL B C 1
ATOM 570 O O . VAL B 1 33 ? -19.749 5.587 48.980 1.00 23.27 59 VAL B O 1
ATOM 574 N N . TRP B 1 34 ? -20.369 3.723 47.870 1.00 18.00 60 TRP B N 1
ATOM 575 C CA . TRP B 1 34 ? -21.298 3.299 48.913 1.00 16.41 60 TRP B CA 1
ATOM 576 C C . TRP B 1 34 ? -20.553 2.852 50.156 1.00 21.26 60 TRP B C 1
ATOM 577 O O . TRP B 1 34 ? -20.979 3.146 51.284 1.00 20.23 60 TRP B O 1
ATOM 588 N N . GLY B 1 35 ? -19.445 2.123 49.979 1.00 19.94 61 GLY B N 1
ATOM 589 C CA . GLY B 1 35 ? -18.665 1.718 51.145 1.00 22.92 61 GLY B CA 1
ATOM 590 C C . GLY B 1 35 ? -18.153 2.915 51.943 1.00 21.18 61 GLY B C 1
ATOM 591 O O . GLY B 1 35 ? -18.262 2.951 53.162 1.00 18.19 61 GLY B O 1
ATOM 592 N N . ILE B 1 36 ? -17.582 3.899 51.246 1.00 15.96 62 ILE B N 1
ATOM 593 C CA . ILE B 1 36 ? -17.169 5.148 51.895 1.00 22.09 62 ILE B CA 1
ATOM 594 C C . ILE B 1 36 ? -18.333 5.784 52.658 1.00 15.92 62 ILE B C 1
ATOM 595 O O . ILE B 1 36 ? -18.184 6.211 53.812 1.00 20.78 62 ILE B O 1
ATOM 600 N N . LYS B 1 37 ? -19.513 5.863 52.030 1.00 18.05 63 LYS B N 1
ATOM 601 C CA . LYS B 1 37 ? -20.692 6.386 52.739 1.00 22.54 63 LYS B CA 1
ATOM 602 C C . LYS B 1 37 ? -20.906 5.693 54.088 1.00 23.11 63 LYS B C 1
ATOM 603 O O . LYS B 1 37 ? -21.132 6.357 55.111 1.00 18.41 63 LYS B O 1
ATOM 609 N N . GLN B 1 38 ? -20.837 4.357 54.122 1.00 14.69 64 GLN B N 1
ATOM 610 C CA . GLN B 1 38 ? -21.108 3.693 55.396 1.00 19.18 64 GLN B CA 1
ATOM 611 C C . GLN B 1 38 ? -20.015 3.965 56.451 1.00 18.00 64 GLN B C 1
ATOM 612 O O . GLN B 1 38 ? -20.309 3.996 57.657 1.00 19.13 64 GLN B O 1
ATOM 617 N N . LEU B 1 39 ? -18.758 4.161 56.038 1.00 16.63 65 LEU B N 1
ATOM 618 C CA . LEU B 1 39 ? -17.687 4.498 56.994 1.00 14.97 65 LEU B CA 1
ATOM 619 C C . LEU B 1 39 ? -17.847 5.917 57.543 1.00 17.31 65 LEU B C 1
ATOM 620 O O . LEU B 1 39 ? -17.615 6.169 58.737 1.00 15.06 65 LEU B O 1
ATOM 625 N N . GLN B 1 40 ? -18.194 6.871 56.669 1.00 16.18 66 GLN B N 1
ATOM 626 C CA . GLN B 1 40 ? -18.544 8.215 57.127 1.00 14.59 66 GLN B CA 1
ATOM 627 C C . GLN B 1 40 ? -19.690 8.168 58.142 1.00 20.32 66 GLN B C 1
ATOM 628 O O . GLN B 1 40 ? -19.632 8.832 59.180 1.00 17.20 66 GLN B O 1
ATOM 634 N N . ALA B 1 41 ? -20.713 7.342 57.884 1.00 17.90 67 ALA B N 1
ATOM 635 C CA . ALA B 1 41 ? -21.903 7.342 58.725 1.00 27.10 67 ALA B CA 1
ATOM 636 C C . ALA B 1 41 ? -21.625 6.717 60.089 1.00 27.97 67 ALA B C 1
ATOM 637 O O . ALA B 1 41 ? -22.216 7.123 61.094 1.00 26.60 67 ALA B O 1
ATOM 639 N N . ARG B 1 42 ? -20.732 5.730 60.144 1.00 26.18 68 ARG B N 1
ATOM 640 C CA . ARG B 1 42 ? -20.327 5.185 61.437 1.00 24.95 68 ARG B CA 1
ATOM 641 C C . ARG B 1 42 ? -19.612 6.245 62.271 1.00 24.45 68 ARG B C 1
ATOM 642 O O . ARG B 1 42 ? -19.781 6.305 63.495 1.00 23.66 68 ARG B O 1
ATOM 650 N N . ILE B 1 43 ? -18.828 7.107 61.627 1.00 21.46 69 ILE B N 1
ATOM 651 C CA . ILE B 1 43 ? -18.164 8.184 62.351 1.00 23.35 69 ILE B CA 1
ATOM 652 C C . ILE B 1 43 ? -19.190 9.158 62.910 1.00 28.09 69 ILE B C 1
ATOM 653 O O . ILE B 1 43 ? -19.111 9.574 64.081 1.00 18.27 69 ILE B O 1
ATOM 658 N N . LEU B 1 44 ? -20.153 9.563 62.070 1.00 15.32 70 LEU B N 1
ATOM 659 C CA . LEU B 1 44 ? -21.146 10.554 62.498 1.00 21.96 70 LEU B CA 1
ATOM 660 C C . LEU B 1 44 ? -22.100 9.951 63.523 1.00 25.70 70 LEU B C 1
ATOM 661 O O . LEU B 1 44 ? -22.546 10.642 64.448 1.00 23.29 70 LEU B O 1
ATOM 667 N N . VAL C 1 2 ? -16.368 6.309 -0.116 1.00 76.65 28 VAL C N 1
ATOM 668 C CA . VAL C 1 2 ? -17.419 7.302 -0.294 1.00 73.29 28 VAL C CA 1
ATOM 669 C C . VAL C 1 2 ? -18.602 6.920 0.589 1.00 78.95 28 VAL C C 1
ATOM 670 O O . VAL C 1 2 ? -19.372 7.775 1.030 1.00 77.23 28 VAL C O 1
ATOM 674 N N . GLN C 1 3 ? -18.741 5.622 0.844 1.00 77.96 29 GLN C N 1
ATOM 675 C CA . GLN C 1 3 ? -19.671 5.142 1.853 1.00 80.55 29 GLN C CA 1
ATOM 676 C C . GLN C 1 3 ? -18.994 5.203 3.224 1.00 80.35 29 GLN C C 1
ATOM 677 O O . GLN C 1 3 ? -17.842 5.633 3.357 1.00 84.06 29 GLN C O 1
ATOM 683 N N . ALA C 1 4 ? -19.715 4.774 4.263 1.00 70.31 30 ALA C N 1
ATOM 684 C CA . ALA C 1 4 ? -19.162 4.617 5.610 1.00 70.84 30 ALA C CA 1
ATOM 685 C C . ALA C 1 4 ? -18.641 5.928 6.206 1.00 64.05 30 ALA C C 1
ATOM 686 O O . ALA C 1 4 ? -17.910 5.916 7.202 1.00 51.37 30 ALA C O 1
ATOM 688 N N . ARG C 1 5 ? -18.982 7.076 5.625 1.00 63.01 31 ARG C N 1
ATOM 689 C CA . ARG C 1 5 ? -18.603 8.313 6.289 1.00 62.91 31 ARG C CA 1
ATOM 690 C C . ARG C 1 5 ? -19.590 8.665 7.396 1.00 61.43 31 ARG C C 1
ATOM 691 O O . ARG C 1 5 ? -19.209 9.312 8.378 1.00 62.04 31 ARG C O 1
ATOM 699 N N . GLN C 1 6 ? -20.849 8.234 7.267 1.00 61.10 32 GLN C N 1
ATOM 700 C CA . GLN C 1 6 ? -21.774 8.314 8.392 1.00 57.93 32 GLN C CA 1
ATOM 701 C C . GLN C 1 6 ? -21.334 7.406 9.537 1.00 58.07 32 GLN C C 1
ATOM 702 O O . GLN C 1 6 ? -21.545 7.736 10.714 1.00 50.39 32 GLN C O 1
ATOM 708 N N . LEU C 1 7 ? -20.720 6.262 9.216 1.00 55.16 33 LEU C N 1
ATOM 709 C CA . LEU C 1 7 ? -20.251 5.353 10.256 1.00 52.95 33 LEU C CA 1
ATOM 710 C C . LEU C 1 7 ? -19.107 5.976 11.048 1.00 51.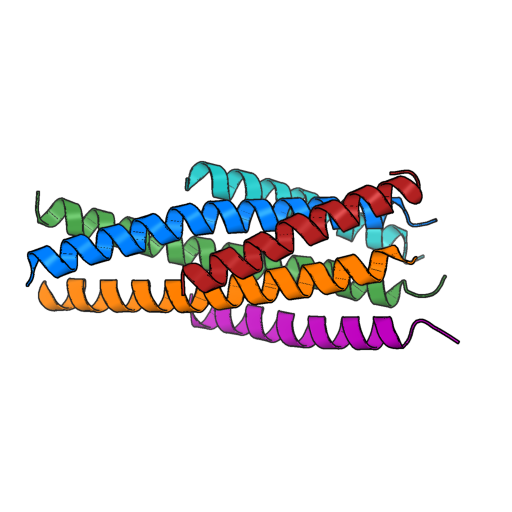15 33 LEU C C 1
ATOM 711 O O . LEU C 1 7 ? -19.120 5.959 12.286 1.00 44.11 33 LEU C O 1
ATOM 716 N N . LEU C 1 8 ? -18.107 6.528 10.343 1.00 48.71 34 LEU C N 1
ATOM 717 C CA . LEU C 1 8 ? -17.004 7.234 10.996 1.00 46.68 34 LEU C CA 1
ATOM 718 C C . LEU C 1 8 ? -17.512 8.327 11.924 1.00 47.94 34 LEU C C 1
ATOM 719 O O . LEU C 1 8 ? -16.929 8.563 12.992 1.00 44.22 34 LEU C O 1
ATOM 724 N N . SER C 1 9 ? -18.574 9.029 11.508 1.00 46.78 35 SER C N 1
ATOM 725 C CA . SER C 1 9 ? -19.239 10.003 12.368 1.00 49.53 35 SER C CA 1
ATOM 726 C C . SER C 1 9 ? -19.611 9.377 13.701 1.00 44.33 35 SER C C 1
ATOM 727 O O . SER C 1 9 ? -19.257 9.901 14.762 1.00 42.79 35 SER C O 1
ATOM 730 N N . GLY C 1 10 ? -20.311 8.237 13.660 1.00 42.82 36 GLY C N 1
ATOM 731 C CA . GLY C 1 10 ? -20.740 7.585 14.894 1.00 47.16 36 GLY C CA 1
ATOM 732 C C . GLY C 1 10 ? -19.575 7.163 15.775 1.00 43.31 36 GLY C C 1
ATOM 733 O O . GLY C 1 10 ? -19.622 7.315 17.000 1.00 38.94 36 GLY C O 1
ATOM 734 N N . ILE C 1 11 ? -18.508 6.644 15.157 1.00 44.00 37 ILE C N 1
ATOM 735 C CA . ILE C 1 11 ? -17.303 6.260 15.887 1.00 42.73 37 ILE C CA 1
ATOM 736 C C . ILE C 1 11 ? -16.738 7.456 16.651 1.00 41.36 37 ILE C C 1
ATOM 737 O O . ILE C 1 11 ? -16.437 7.370 17.849 1.00 37.34 37 ILE C O 1
ATOM 742 N N . VAL C 1 12 ? -16.603 8.595 15.970 1.00 40.18 38 VAL C N 1
ATOM 743 C CA . VAL C 1 12 ? -15.907 9.733 16.555 1.00 36.37 38 VAL C CA 1
ATOM 744 C C . VAL C 1 12 ? -16.727 10.349 17.683 1.00 39.52 38 VAL C C 1
ATOM 745 O O . VAL C 1 12 ? -16.176 10.768 18.708 1.00 36.37 38 VAL C O 1
ATOM 749 N N . GLN C 1 13 ? -18.050 10.406 17.523 1.00 37.69 39 GLN C N 1
ATOM 750 C CA . GLN C 1 13 ? -18.883 10.906 18.609 1.00 43.38 39 GLN C CA 1
ATOM 751 C C . GLN C 1 13 ? -19.002 9.867 19.717 1.00 37.45 39 GLN C C 1
ATOM 752 O O . GLN C 1 13 ? -19.187 10.227 20.882 1.00 40.46 39 GLN C O 1
ATOM 758 N N . GLN C 1 14 ? -18.858 8.585 19.373 1.00 35.28 40 GLN C N 1
ATOM 759 C CA . GLN C 1 14 ? -18.783 7.538 20.385 1.00 34.19 40 GLN C CA 1
ATOM 760 C C . GLN C 1 14 ? -17.522 7.667 21.246 1.00 33.99 40 GLN C C 1
ATOM 761 O O . GLN C 1 14 ? -17.544 7.330 22.434 1.00 35.64 40 GLN C O 1
ATOM 767 N N . GLN C 1 15 ? -16.416 8.137 20.668 1.00 34.45 41 GLN C N 1
ATOM 768 C CA . GLN C 1 15 ? -15.213 8.378 21.459 1.00 31.01 41 GLN C CA 1
ATOM 769 C C . GLN C 1 15 ? -15.369 9.606 22.351 1.00 33.01 41 GLN C C 1
ATOM 770 O O . GLN C 1 15 ? -14.883 9.617 23.491 1.00 33.35 41 GLN C O 1
ATOM 776 N N . ASN C 1 16 ? -16.036 10.654 21.863 1.00 35.40 42 ASN C N 1
ATOM 777 C CA . ASN C 1 16 ? -16.391 11.748 22.766 1.00 30.38 42 ASN C CA 1
ATOM 778 C C . ASN C 1 16 ? -17.264 11.234 23.900 1.00 31.79 42 ASN C C 1
ATOM 779 O O . ASN C 1 16 ? -17.080 11.625 25.062 1.00 33.26 42 ASN C O 1
ATOM 784 N N . ASN C 1 17 ? -18.206 10.339 23.578 1.00 31.00 43 ASN C N 1
ATOM 785 C CA . ASN C 1 17 ? -19.053 9.712 24.594 1.00 36.47 43 ASN C CA 1
ATOM 786 C C . ASN C 1 17 ? -18.212 9.018 25.665 1.00 31.68 43 ASN C C 1
ATOM 787 O O . ASN C 1 17 ? -18.440 9.198 26.867 1.00 29.25 43 ASN C O 1
ATOM 792 N N . LEU C 1 18 ? -17.233 8.207 25.242 1.00 25.12 44 LEU C N 1
ATOM 793 C CA . LEU C 1 18 ? -16.490 7.398 26.210 1.00 24.29 44 LEU C CA 1
ATOM 794 C C . LEU C 1 18 ? -15.508 8.250 27.018 1.00 24.69 44 LEU C C 1
ATOM 795 O O . LEU C 1 18 ? -15.358 8.055 28.232 1.00 25.36 44 LEU C O 1
ATOM 800 N N . LEU C 1 19 ? -14.840 9.200 26.364 1.00 25.08 45 LEU C N 1
ATOM 801 C CA . LEU C 1 19 ? -13.995 10.165 27.068 1.00 26.20 45 LEU C CA 1
ATOM 802 C C . LEU C 1 19 ? -14.792 10.951 28.112 1.00 30.70 45 LEU C C 1
ATOM 803 O O . LEU C 1 19 ? -14.357 11.096 29.266 1.00 24.45 45 LEU C O 1
ATOM 808 N N . ARG C 1 20 ? -15.969 11.463 27.733 1.00 23.13 46 ARG C N 1
ATOM 809 C CA . ARG C 1 20 ? -16.773 12.195 28.703 1.00 30.08 46 ARG C CA 1
ATOM 810 C C . ARG C 1 20 ? -17.173 11.302 29.877 1.00 26.72 46 ARG C C 1
ATOM 811 O O . ARG C 1 20 ? -17.221 11.763 31.018 1.00 24.43 46 ARG C O 1
ATOM 819 N N . ALA C 1 21 ? -17.465 10.025 29.616 1.00 27.07 47 ALA C N 1
ATOM 820 C CA . ALA C 1 21 ? -17.764 9.090 30.710 1.00 28.57 47 ALA C CA 1
ATOM 821 C C . ALA C 1 21 ? -16.532 8.830 31.580 1.00 23.17 47 ALA C C 1
ATOM 822 O O . ALA C 1 21 ? -16.633 8.778 32.817 1.00 24.24 47 ALA C O 1
ATOM 824 N N . ILE C 1 22 ? -15.362 8.686 30.959 1.00 22.74 48 ILE C N 1
ATOM 825 C CA . ILE C 1 22 ? -14.147 8.468 31.742 1.00 27.32 48 ILE C CA 1
ATOM 826 C C . ILE C 1 22 ? -13.775 9.720 32.513 1.00 20.82 48 ILE C C 1
ATOM 827 O O . ILE C 1 22 ? -13.290 9.644 33.659 1.00 23.76 48 ILE C O 1
ATOM 832 N N . GLU C 1 23 ? -14.035 10.893 31.932 1.00 21.29 49 GLU C N 1
ATOM 833 C CA . GLU C 1 23 ? -13.743 12.128 32.645 1.00 28.76 49 GLU C CA 1
ATOM 834 C C . GLU C 1 23 ? -14.651 12.291 33.853 1.00 23.82 49 GLU C C 1
ATOM 835 O O . GLU C 1 23 ? -14.192 12.726 34.916 1.00 25.33 49 GLU C O 1
ATOM 841 N N . ALA C 1 24 ? -15.936 11.955 33.710 1.00 22.43 50 ALA C N 1
ATOM 842 C CA . ALA C 1 24 ? -16.845 11.976 34.857 1.00 21.87 50 ALA C CA 1
ATOM 843 C C . ALA C 1 24 ? -16.437 10.952 35.906 1.00 25.11 50 ALA C C 1
ATOM 844 O O . ALA C 1 24 ? -16.411 11.250 37.113 1.00 28.15 50 ALA C O 1
ATOM 846 N N . GLN C 1 25 ? -16.142 9.721 35.465 1.00 24.21 51 GLN C N 1
ATOM 847 C CA . GLN C 1 25 ? -15.651 8.705 36.389 1.00 28.41 51 GLN C CA 1
ATOM 848 C C . GLN C 1 25 ? -14.407 9.167 37.139 1.00 25.30 51 GLN C C 1
ATOM 849 O O . GLN C 1 25 ? -14.245 8.862 38.332 1.00 23.15 51 GLN C O 1
ATOM 855 N N . GLN C 1 26 ? -13.517 9.892 36.457 1.00 21.70 52 GLN C N 1
ATOM 856 C CA . GLN C 1 26 ? -12.298 10.353 37.107 1.00 25.88 52 GLN C CA 1
ATOM 857 C C . GLN C 1 26 ? -12.597 11.288 38.266 1.00 23.96 52 GLN C C 1
ATOM 858 O O . GLN C 1 26 ? -11.917 11.216 39.290 1.00 20.83 52 GLN C O 1
ATOM 864 N N . HIS C 1 27 ? -13.582 12.193 38.107 1.00 27.08 53 HIS C N 1
ATOM 865 C CA . HIS C 1 27 ? -13.948 13.118 39.186 1.00 21.31 53 HIS C CA 1
ATOM 866 C C . HIS C 1 27 ? -14.499 12.382 40.390 1.00 24.83 53 HIS C C 1
ATOM 867 O O . HIS C 1 27 ? -14.240 12.767 41.536 1.00 25.62 53 HIS C O 1
ATOM 874 N N . LEU C 1 28 ? -15.313 11.355 40.150 1.00 27.07 54 LEU C N 1
ATOM 875 C CA . LEU C 1 28 ? -15.869 10.586 41.253 1.00 26.27 54 LEU C CA 1
ATOM 876 C C . LEU C 1 28 ? -14.787 9.758 41.949 1.00 23.53 54 LEU C C 1
ATOM 877 O O . LEU C 1 28 ? -14.775 9.642 43.183 1.00 19.55 54 LEU C O 1
ATOM 882 N N . LEU C 1 29 ? -13.873 9.180 41.171 1.00 25.97 55 LEU C N 1
ATOM 883 C CA . LEU C 1 29 ? -12.753 8.454 41.751 1.00 21.20 55 LEU C CA 1
ATOM 884 C C . LEU C 1 29 ? -11.862 9.378 42.576 1.00 23.95 55 LEU C C 1
ATOM 885 O O . LEU C 1 29 ? -11.450 9.012 43.684 1.00 21.25 55 LEU C O 1
ATOM 890 N N . GLN C 1 30 ? -11.537 10.567 42.040 1.00 21.63 56 GLN C N 1
ATOM 891 C CA . GLN C 1 30 ? -10.805 11.579 42.807 1.00 28.46 56 GLN C CA 1
ATOM 892 C C . GLN C 1 30 ? -11.432 11.766 44.185 1.00 21.91 56 GLN C C 1
ATOM 893 O O . GLN C 1 30 ? -10.736 11.764 45.216 1.00 17.12 56 GLN C O 1
ATOM 899 N N . LEU C 1 31 ? -12.764 11.855 44.207 1.00 22.09 57 LEU C N 1
ATOM 900 C CA . LEU C 1 31 ? -13.526 12.097 45.432 1.00 20.52 57 LEU C CA 1
ATOM 901 C C . LEU C 1 31 ? -13.393 10.948 46.432 1.00 23.14 57 LEU C C 1
ATOM 902 O O . LEU C 1 31 ? -13.296 11.186 47.644 1.00 16.56 57 LEU C O 1
ATOM 907 N N . THR C 1 32 ? -13.384 9.695 45.942 1.00 22.62 58 THR C N 1
ATOM 908 C CA . THR C 1 32 ? -13.268 8.533 46.829 1.00 22.32 58 THR C CA 1
ATOM 909 C C . THR C 1 32 ? -11.869 8.446 47.443 1.00 13.52 58 THR C C 1
ATOM 910 O O . THR C 1 32 ? -11.721 8.167 48.640 1.00 15.75 58 THR C O 1
ATOM 914 N N . VAL C 1 33 ? -10.851 8.797 46.657 1.00 15.56 59 VAL C N 1
ATOM 915 C CA . VAL C 1 33 ? -9.467 8.821 47.125 1.00 18.88 59 VAL C CA 1
ATOM 916 C C . VAL C 1 33 ? -9.305 9.830 48.244 1.00 17.93 59 VAL C C 1
ATOM 917 O O . VAL C 1 33 ? -8.765 9.511 49.320 1.00 20.13 59 VAL C O 1
ATOM 921 N N . TRP C 1 34 ? -9.760 11.069 48.004 1.00 16.62 60 TRP C N 1
ATOM 922 C CA . TRP C 1 34 ? -9.823 12.089 49.047 1.00 21.47 60 TRP C CA 1
ATOM 923 C C . TRP C 1 34 ? -10.588 11.573 50.267 1.00 20.15 60 TRP C C 1
ATOM 924 O O . TRP C 1 34 ? -10.144 11.740 51.410 1.00 19.10 60 TRP C O 1
ATOM 935 N N . GLY C 1 35 ? -11.746 10.939 50.043 1.00 18.68 61 GLY C N 1
ATOM 936 C CA . GLY C 1 35 ? -12.527 10.435 51.170 1.00 23.67 61 GLY C CA 1
ATOM 937 C C . GLY C 1 35 ? -11.761 9.414 51.997 1.00 18.30 61 GLY C C 1
ATOM 938 O O . GLY C 1 35 ? -11.809 9.429 53.232 1.00 23.83 61 GLY C O 1
ATOM 939 N N . ILE C 1 36 ? -11.024 8.537 51.328 1.00 17.11 62 ILE C N 1
ATOM 940 C CA . ILE C 1 36 ? -10.232 7.528 52.031 1.00 20.41 62 ILE C CA 1
ATOM 941 C C . ILE C 1 36 ? -9.104 8.189 52.804 1.00 18.66 62 ILE C C 1
ATOM 942 O O . ILE C 1 36 ? -8.892 7.904 53.991 1.00 19.21 62 ILE C O 1
ATOM 947 N N . LYS C 1 37 ? -8.392 9.111 52.152 1.00 16.96 63 LYS C N 1
ATOM 948 C CA . LYS C 1 37 ? -7.349 9.869 52.829 1.00 22.03 63 LYS C CA 1
ATOM 949 C C . LYS C 1 37 ? -7.864 10.461 54.147 1.00 19.16 63 LYS C C 1
ATOM 950 O O . LYS C 1 37 ? -7.223 10.303 55.187 1.00 19.76 63 LYS C O 1
ATOM 956 N N . GLN C 1 38 ? -9.018 11.156 54.114 1.00 18.78 64 GLN C N 1
ATOM 957 C CA . GLN C 1 38 ? -9.634 11.687 55.336 1.00 19.71 64 GLN C CA 1
ATOM 958 C C . GLN C 1 38 ? -9.845 10.584 56.378 1.00 23.55 64 GLN C C 1
ATOM 959 O O . GLN C 1 38 ? -9.550 10.760 57.568 1.00 25.18 64 GLN C O 1
ATOM 965 N N . LEU C 1 39 ? -10.397 9.441 55.941 1.00 18.53 65 LEU C N 1
ATOM 966 C CA . LEU C 1 39 ? -10.642 8.320 56.848 1.00 22.27 65 LEU C CA 1
ATOM 967 C C . LEU C 1 39 ? -9.340 7.773 57.428 1.00 19.46 65 LEU C C 1
ATOM 968 O O . LEU C 1 39 ? -9.284 7.436 58.611 1.00 19.49 65 LEU C O 1
ATOM 973 N N . GLN C 1 40 ? -8.274 7.696 56.615 1.00 21.42 66 GLN C N 1
ATOM 974 C CA . GLN C 1 40 ? -6.962 7.280 57.125 1.00 20.10 66 GLN C CA 1
ATOM 975 C C . GLN C 1 40 ? -6.381 8.296 58.115 1.00 24.45 66 GLN C C 1
ATOM 976 O O . GLN C 1 40 ? -5.859 7.917 59.186 1.00 18.83 66 GLN C O 1
ATOM 982 N N . ALA C 1 41 ? -6.488 9.594 57.798 1.00 21.66 67 ALA C N 1
ATOM 983 C CA . ALA C 1 41 ? -5.989 10.619 58.714 1.00 25.69 67 ALA C CA 1
ATOM 984 C C . ALA C 1 41 ? -6.660 10.516 60.077 1.00 26.24 67 ALA C C 1
ATOM 985 O O . ALA C 1 41 ? -6.010 10.694 61.117 1.00 25.82 67 ALA C O 1
ATOM 987 N N . ARG C 1 42 ? -7.958 10.223 60.097 1.00 24.27 68 ARG C N 1
ATOM 988 C CA . ARG C 1 42 ? -8.658 10.146 61.379 1.00 26.51 68 ARG C CA 1
ATOM 989 C C . ARG C 1 42 ? -8.097 9.037 62.258 1.00 25.38 68 ARG C C 1
ATOM 990 O O . ARG C 1 42 ? -8.068 9.169 63.485 1.00 30.35 68 ARG C O 1
ATOM 998 N N . ILE C 1 43 ? -7.681 7.916 61.672 1.00 25.20 69 ILE C N 1
ATOM 999 C CA . ILE C 1 43 ? -7.120 6.872 62.522 1.00 25.93 69 ILE C CA 1
ATOM 1000 C C . ILE C 1 43 ? -5.742 7.277 63.031 1.00 25.49 69 ILE C C 1
ATOM 1001 O O . ILE C 1 43 ? -5.401 7.042 64.196 1.00 19.31 69 ILE C O 1
ATOM 1006 N N . LEU C 1 44 ? -4.915 7.847 62.162 1.00 16.23 70 LEU C N 1
ATOM 1007 C CA . LEU C 1 44 ? -3.545 8.152 62.558 1.00 25.85 70 LEU C CA 1
ATOM 1008 C C . LEU C 1 44 ? -3.542 9.290 63.579 1.00 23.45 70 LEU C C 1
ATOM 1009 O O . LEU C 1 44 ? -4.422 10.153 63.543 1.00 24.27 70 LEU C O 1
ATOM 1018 N N . TYR D 2 2 ? -15.843 -8.279 40.385 1.00 21.03 127 TYR D N 1
ATOM 1019 C CA . TYR D 2 2 ? -15.735 -7.076 39.565 1.00 27.81 127 TYR D CA 1
ATOM 1020 C C . TYR D 2 2 ? -14.310 -6.883 39.041 1.00 26.64 127 TYR D C 1
ATOM 1021 O O . TYR D 2 2 ? -14.111 -6.665 37.848 1.00 20.35 127 TYR D O 1
ATOM 1030 N N . GLU D 2 3 ? -13.300 -7.004 39.896 1.00 21.38 128 GLU D N 1
ATOM 1031 C CA . GLU D 2 3 ? -11.958 -6.718 39.414 1.00 28.19 128 GLU D CA 1
ATOM 1032 C C . GLU D 2 3 ? -11.509 -7.746 38.379 1.00 33.28 128 GLU D C 1
ATOM 1033 O O . GLU D 2 3 ? -10.934 -7.377 37.344 1.00 27.45 128 GLU D O 1
ATOM 1039 N N . GLN D 2 4 ? -11.797 -9.030 38.616 1.00 28.14 129 GLN D N 1
ATOM 1040 C CA . GLN D 2 4 ? -11.457 -10.055 37.639 1.00 31.68 129 GLN D CA 1
ATOM 1041 C C . GLN D 2 4 ? -12.102 -9.759 36.291 1.00 27.40 129 GLN D C 1
ATOM 1042 O O . GLN D 2 4 ? -11.462 -9.891 35.239 1.00 28.12 129 GLN D O 1
ATOM 1048 N N . LYS D 2 5 ? -13.376 -9.384 36.303 1.00 25.70 130 LYS D N 1
ATOM 1049 C CA . LYS D 2 5 ? -14.067 -9.063 35.062 1.00 32.89 130 LYS D CA 1
ATOM 1050 C C . LYS D 2 5 ? -13.373 -7.918 34.333 1.00 32.13 130 LYS D C 1
ATOM 1051 O O . LYS D 2 5 ? -13.089 -8.016 33.131 1.00 29.48 130 LYS D O 1
ATOM 1057 N N . ILE D 2 6 ? -13.104 -6.816 35.050 1.00 30.38 131 ILE D N 1
ATOM 1058 C CA . ILE D 2 6 ? -12.457 -5.663 34.422 1.00 25.94 131 ILE D CA 1
ATOM 1059 C C . ILE D 2 6 ? -11.138 -6.080 33.795 1.00 30.50 131 ILE D C 1
ATOM 1060 O O . ILE D 2 6 ? -10.808 -5.683 32.669 1.00 26.62 131 ILE D O 1
ATOM 1065 N N . GLU D 2 7 ? -10.366 -6.892 34.517 1.00 28.69 132 GLU D N 1
ATOM 1066 C CA . GLU D 2 7 ? -9.107 -7.392 33.985 1.00 35.64 132 GLU D CA 1
ATOM 1067 C C . GLU D 2 7 ? -9.318 -8.149 32.679 1.00 32.13 132 GLU D C 1
ATOM 1068 O O . GLU D 2 7 ? -8.506 -8.026 31.757 1.00 33.43 132 GLU D O 1
ATOM 1074 N N . GLU D 2 8 ? -10.420 -8.907 32.575 1.00 29.75 133 GLU D N 1
ATOM 1075 C CA . GLU D 2 8 ? -10.696 -9.706 31.377 1.00 34.47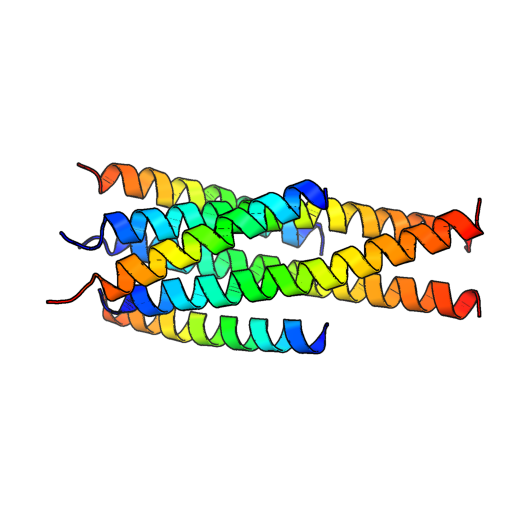 133 GLU D CA 1
ATOM 1076 C C . GLU D 2 8 ? -11.045 -8.821 30.188 1.00 36.49 133 GLU D C 1
ATOM 1077 O O . GLU D 2 8 ? -10.568 -9.051 29.068 1.00 36.83 133 GLU D O 1
ATOM 1083 N N . LEU D 2 9 ? -11.923 -7.834 30.405 1.00 31.84 134 LEU D N 1
ATOM 1084 C CA . LEU D 2 9 ? -12.292 -6.925 29.328 1.00 33.12 134 LEU D CA 1
ATOM 1085 C C . LEU D 2 9 ? -11.093 -6.097 28.883 1.00 30.62 134 LEU D C 1
ATOM 1086 O O . LEU D 2 9 ? -10.904 -5.874 27.682 1.00 28.05 134 LEU D O 1
ATOM 1091 N N . LEU D 2 10 ? -10.228 -5.703 29.827 1.00 23.78 135 LEU D N 1
ATOM 1092 C CA . LEU D 2 10 ? -9.046 -4.920 29.460 1.00 31.94 135 LEU D CA 1
ATOM 1093 C C . LEU D 2 10 ? -8.013 -5.772 28.728 1.00 37.90 135 LEU D C 1
ATOM 1094 O O . LEU D 2 10 ? -7.331 -5.287 27.810 1.00 37.05 135 LEU D O 1
ATOM 1099 N N . LYS D 2 11 ? -7.840 -7.021 29.171 1.00 39.97 136 LYS D N 1
ATOM 1100 C CA . LYS D 2 11 ? -7.099 -8.031 28.420 1.00 40.36 136 LYS D CA 1
ATOM 1101 C C . LYS D 2 11 ? -7.542 -8.041 26.964 1.00 36.88 136 LYS D C 1
ATOM 1102 O O . LYS D 2 11 ? -6.755 -7.781 26.048 1.00 35.91 136 LYS D O 1
ATOM 1108 N N . LYS D 2 12 ? -8.831 -8.298 26.754 1.00 36.15 137 LYS D N 1
ATOM 1109 C CA . LYS D 2 12 ? -9.428 -8.315 25.428 1.00 33.76 137 LYS D CA 1
ATOM 1110 C C . LYS D 2 12 ? -9.148 -7.015 24.673 1.00 40.76 137 LYS D C 1
ATOM 1111 O O . LYS D 2 12 ? -8.826 -7.033 23.478 1.00 33.21 137 LYS D O 1
ATOM 1117 N N . ALA D 2 13 ? -9.243 -5.874 25.362 1.00 35.38 138 ALA D N 1
ATOM 1118 C CA . ALA D 2 13 ? -9.105 -4.584 24.685 1.00 35.80 138 ALA D CA 1
ATOM 1119 C C . ALA D 2 13 ? -7.705 -4.399 24.123 1.00 36.44 138 ALA D C 1
ATOM 1120 O O . ALA D 2 13 ? -7.541 -3.928 22.990 1.00 28.42 138 ALA D O 1
ATOM 1122 N N . GLU D 2 14 ? -6.684 -4.746 24.912 1.00 32.32 139 GLU D N 1
ATOM 1123 C CA . GLU D 2 14 ? -5.305 -4.659 24.442 1.00 35.85 139 GLU D CA 1
ATOM 1124 C C . GLU D 2 14 ? -5.098 -5.459 23.159 1.00 38.17 139 GLU D C 1
ATOM 1125 O O . GLU D 2 14 ? -4.445 -4.984 22.222 1.00 41.92 139 GLU D O 1
ATOM 1131 N N . GLU D 2 15 ? -5.636 -6.679 23.100 1.00 35.78 140 GLU D N 1
ATOM 1132 C CA . GLU D 2 15 ? -5.351 -7.534 21.953 1.00 44.28 140 GLU D CA 1
ATOM 1133 C C . GLU D 2 15 ? -6.085 -7.045 20.710 1.00 44.59 140 GLU D C 1
ATOM 1134 O O . GLU D 2 15 ? -5.513 -7.033 19.616 1.00 48.48 140 GLU D O 1
ATOM 1140 N N . GLN D 2 16 ? -7.347 -6.634 20.859 1.00 41.85 141 GLN D N 1
ATOM 1141 C CA . GLN D 2 16 ? -8.039 -5.959 19.762 1.00 44.03 141 GLN D CA 1
ATOM 1142 C C . GLN D 2 16 ? -7.298 -4.702 19.314 1.00 43.32 141 GLN D C 1
ATOM 1143 O O . GLN D 2 16 ? -7.306 -4.376 18.122 1.00 44.78 141 GLN D O 1
ATOM 1149 N N . GLN D 2 17 ? -6.654 -3.989 20.249 1.00 38.75 142 GLN D N 1
ATOM 1150 C CA . GLN D 2 17 ? -5.867 -2.808 19.897 1.00 38.93 142 GLN D CA 1
ATOM 1151 C C . GLN D 2 17 ? -4.674 -3.182 19.022 1.00 45.30 142 GLN D C 1
ATOM 1152 O O . GLN D 2 17 ? -4.378 -2.500 18.029 1.00 41.75 142 GLN D O 1
ATOM 1158 N N . LYS D 2 18 ? -3.960 -4.253 19.391 1.00 44.77 143 LYS D N 1
ATOM 1159 C CA . LYS D 2 18 ? -2.873 -4.753 18.549 1.00 49.58 143 LYS D CA 1
ATOM 1160 C C . LYS D 2 18 ? -3.388 -5.147 17.169 1.00 48.43 143 LYS D C 1
ATOM 1161 O O . LYS D 2 18 ? -2.830 -4.730 16.145 1.00 47.14 143 LYS D O 1
ATOM 1167 N N . LYS D 2 19 ? -4.456 -5.954 17.125 1.00 44.60 144 LYS D N 1
ATOM 1168 C CA . LYS D 2 19 ? -5.058 -6.316 15.848 1.00 46.88 144 LYS D CA 1
ATOM 1169 C C . LYS D 2 19 ? -5.411 -5.074 15.032 1.00 53.03 144 LYS D C 1
ATOM 1170 O O . LYS D 2 19 ? -5.153 -5.026 13.820 1.00 52.54 144 LYS D O 1
ATOM 1176 N N . ASN D 2 20 ? -5.984 -4.051 15.679 1.00 45.58 145 ASN D N 1
ATOM 1177 C CA . ASN D 2 20 ? -6.337 -2.826 14.963 1.00 43.42 145 ASN D CA 1
ATOM 1178 C C . ASN D 2 20 ? -5.098 -2.142 14.391 1.00 49.45 145 ASN D C 1
ATOM 1179 O O . ASN D 2 20 ? -5.123 -1.616 13.268 1.00 41.18 145 ASN D O 1
ATOM 1184 N N . GLU D 2 21 ? -4.003 -2.135 15.144 1.00 43.87 146 GLU D N 1
ATOM 1185 C CA . GLU D 2 21 ? -2.866 -1.341 14.700 1.00 50.52 146 GLU D CA 1
ATOM 1186 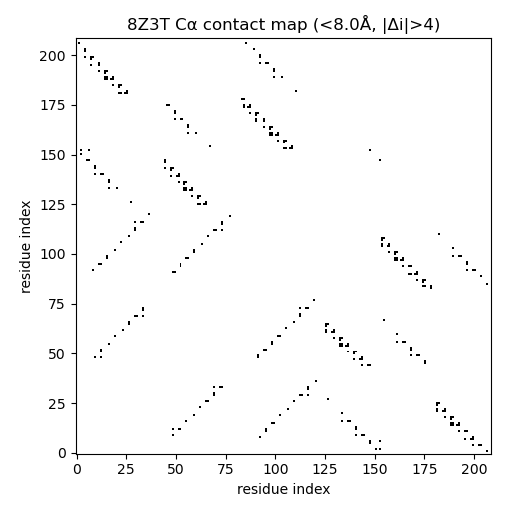C C . GLU D 2 21 ? -2.117 -2.040 13.574 1.00 53.22 146 GLU D C 1
ATOM 1187 O O . GLU D 2 21 ? -1.730 -1.394 12.595 1.00 49.14 146 GLU D O 1
ATOM 1193 N N . GLU D 2 22 ? -1.922 -3.359 13.683 1.00 56.19 147 GLU D N 1
ATOM 1194 C CA . GLU D 2 22 ? -1.282 -4.091 12.595 1.00 56.62 147 GLU D CA 1
ATOM 1195 C C . GLU D 2 22 ? -2.117 -4.024 11.319 1.00 61.69 147 GLU D C 1
ATOM 1196 O O . GLU D 2 22 ? -1.561 -4.038 10.211 1.00 58.92 147 GLU D O 1
ATOM 1202 N N . GLU D 2 23 ? -3.445 -3.897 11.452 1.00 55.47 148 GLU D N 1
ATOM 1203 C CA . GLU D 2 23 ? -4.301 -3.773 10.276 1.00 52.75 148 GLU D CA 1
ATOM 1204 C C . GLU D 2 23 ? -4.239 -2.372 9.682 1.00 55.12 148 GLU D C 1
ATOM 1205 O O . GLU D 2 23 ? -4.210 -2.221 8.456 1.00 53.98 148 GLU D O 1
ATOM 1211 N N . LEU D 2 24 ? -4.221 -1.336 10.531 1.00 50.17 149 LEU D N 1
ATOM 1212 C CA . LEU D 2 24 ? -3.997 0.020 10.035 1.00 52.22 149 LEU D CA 1
ATOM 1213 C C . LEU D 2 24 ? -2.641 0.135 9.358 1.00 56.17 149 LEU D C 1
ATOM 1214 O O . LEU D 2 24 ? -2.468 0.948 8.444 1.00 49.96 149 LEU D O 1
ATOM 1219 N N . LYS D 2 25 ? -1.675 -0.681 9.789 1.00 56.00 150 LYS D N 1
ATOM 1220 C CA . LYS D 2 25 ? -0.381 -0.742 9.118 1.00 57.01 150 LYS D CA 1
ATOM 1221 C C . LYS D 2 25 ? -0.509 -1.314 7.708 1.00 59.69 150 LYS D C 1
ATOM 1222 O O . LYS D 2 25 ? 0.168 -0.847 6.783 1.00 64.02 150 LYS D O 1
ATOM 1228 N N . LYS D 2 26 ? -1.368 -2.325 7.522 1.00 55.38 151 LYS D N 1
ATOM 1229 C CA . LYS D 2 26 ? -1.589 -2.871 6.183 1.00 57.47 151 LYS D CA 1
ATOM 1230 C C . LYS D 2 26 ? -2.146 -1.808 5.246 1.00 58.98 151 LYS D C 1
ATOM 1231 O O . LYS D 2 26 ? -1.741 -1.717 4.081 1.00 61.19 151 LYS D O 1
ATOM 1237 N N . LEU D 2 27 ? -3.045 -0.983 5.742 1.00 54.49 152 LEU D N 1
ATOM 1238 C CA . LEU D 2 27 ? -3.564 0.169 5.006 1.00 62.70 152 LEU D CA 1
ATOM 1239 C C . LEU D 2 27 ? -2.492 1.309 4.822 1.00 66.61 152 LEU D C 1
ATOM 1240 O O . LEU D 2 27 ? -2.844 2.422 4.376 1.00 63.65 152 LEU D O 1
ATOM 1245 N N . GLU D 2 28 ? -1.232 0.995 5.144 1.00 65.86 153 GLU D N 1
ATOM 1246 C CA . GLU D 2 28 ? -0.157 1.969 5.310 1.00 67.32 153 GLU D CA 1
ATOM 1247 C C . GLU D 2 28 ? -0.555 2.995 6.363 1.00 65.03 153 GLU D C 1
ATOM 1248 O O . GLU D 2 28 ? -1.343 3.905 6.081 1.00 65.80 153 GLU D O 1
ATOM 1254 N N . LYS D 2 29 ? -0.013 2.826 7.575 1.00 67.46 154 LYS D N 1
ATOM 1255 C CA . LYS D 2 29 ? -0.226 3.692 8.748 1.00 64.16 154 LYS D CA 1
ATOM 1256 C C . LYS D 2 29 ? -1.521 4.505 8.751 1.00 60.44 154 LYS D C 1
ATOM 1257 O O . LYS D 2 29 ? -1.569 5.604 9.306 1.00 62.14 154 LYS D O 1
ATOM 1266 N N . TYR E 2 2 ? -22.654 12.956 40.451 1.00 27.24 127 TYR E N 1
ATOM 1267 C CA . TYR E 2 2 ? -21.691 12.297 39.560 1.00 35.66 127 TYR E CA 1
ATOM 1268 C C . TYR E 2 2 ? -22.192 10.950 39.053 1.00 31.96 127 TYR E C 1
ATOM 1269 O O . TYR E 2 2 ? -22.012 10.631 37.878 1.00 28.65 127 TYR E O 1
ATOM 1278 N N . GLU E 2 3 ? -22.819 10.139 39.907 1.00 26.97 128 GLU E N 1
ATOM 1279 C CA . GLU E 2 3 ? -23.252 8.829 39.432 1.00 30.08 128 GLU E CA 1
ATOM 1280 C C . GLU E 2 3 ? -24.321 8.969 38.362 1.00 35.36 128 GLU E C 1
ATOM 1281 O O . GLU E 2 3 ? -24.309 8.259 37.347 1.00 32.26 128 GLU E O 1
ATOM 1287 N N . GLN E 2 4 ? -25.266 9.879 38.589 1.00 35.73 129 GLN E N 1
ATOM 1288 C CA . GLN E 2 4 ? -26.328 10.122 37.628 1.00 29.96 129 GLN E CA 1
ATOM 1289 C C . GLN E 2 4 ? -25.761 10.653 36.317 1.00 32.59 129 GLN E C 1
ATOM 1290 O O . GLN E 2 4 ? -26.193 10.238 35.244 1.00 31.67 129 GLN E O 1
ATOM 1296 N N . LYS E 2 5 ? -24.786 11.563 36.378 1.00 32.05 130 LYS E N 1
ATOM 1297 C CA . LYS E 2 5 ? -24.165 12.034 35.147 1.00 27.76 130 LYS E CA 1
ATOM 1298 C C . LYS E 2 5 ? -23.500 10.884 34.393 1.00 28.88 130 LYS E C 1
ATOM 1299 O O . LYS E 2 5 ? -23.670 10.755 33.175 1.00 29.94 130 LYS E O 1
ATOM 1305 N N . ILE E 2 6 ? -22.733 10.038 35.104 1.00 24.92 131 ILE E N 1
ATOM 1306 C CA . ILE E 2 6 ? -22.050 8.914 34.453 1.00 30.86 131 ILE E CA 1
ATOM 1307 C C . ILE E 2 6 ? -23.055 7.959 33.824 1.00 31.55 131 ILE E C 1
ATOM 1308 O O . ILE E 2 6 ? -22.839 7.455 32.716 1.00 30.28 131 ILE E O 1
ATOM 1313 N N . GLU E 2 7 ? -24.159 7.678 34.522 1.00 33.15 132 GLU E N 1
ATOM 1314 C CA . GLU E 2 7 ? -25.174 6.813 33.935 1.00 38.34 132 GLU E CA 1
ATOM 1315 C C . GLU E 2 7 ? -25.710 7.386 32.620 1.00 34.84 132 GLU E C 1
ATOM 1316 O O . GLU E 2 7 ? -25.846 6.647 31.638 1.00 39.17 132 GLU E O 1
ATOM 1322 N N . GLU E 2 8 ? -25.986 8.700 32.562 1.00 31.79 133 GLU E N 1
ATOM 1323 C CA . GLU E 2 8 ? -26.523 9.270 31.322 1.00 37.46 133 GLU E CA 1
ATOM 1324 C C . GLU E 2 8 ? -25.523 9.174 30.174 1.00 38.65 133 GLU E C 1
ATOM 1325 O O . GLU E 2 8 ? -25.919 8.901 29.034 1.00 37.08 133 GLU E O 1
ATOM 1331 N N . LEU E 2 9 ? -24.228 9.418 30.438 1.00 29.92 134 LEU E N 1
ATOM 1332 C CA . LEU E 2 9 ? -23.240 9.284 29.368 1.00 32.84 134 LEU E CA 1
ATOM 1333 C C . LEU E 2 9 ? -23.086 7.830 28.940 1.00 35.22 134 LEU E C 1
ATOM 1334 O O . LEU E 2 9 ? -22.946 7.542 27.745 1.00 35.71 134 LEU E O 1
ATOM 1339 N N . LEU E 2 10 ? -23.133 6.897 29.894 1.00 31.28 135 LEU E N 1
ATOM 1340 C CA . LEU E 2 10 ? -23.047 5.484 29.544 1.00 29.67 135 LEU E CA 1
ATOM 1341 C C . LEU E 2 10 ? -24.225 5.068 28.665 1.00 35.31 135 LEU E C 1
ATOM 1342 O O . LEU E 2 10 ? -24.039 4.435 27.614 1.00 37.82 135 LEU E O 1
ATOM 1347 N N . LYS E 2 11 ? -25.447 5.423 29.086 1.00 30.95 136 LYS E N 1
ATOM 1348 C CA . LYS E 2 11 ? -26.663 5.165 28.312 1.00 35.65 136 LYS E CA 1
ATOM 1349 C C . LYS E 2 11 ? -26.531 5.668 26.881 1.00 38.61 136 LYS E C 1
ATOM 1350 O O . LYS E 2 11 ? -26.825 4.941 25.925 1.00 43.47 136 LYS E O 1
ATOM 1356 N N . LYS E 2 12 ? -26.095 6.919 26.721 1.00 34.58 137 LYS E N 1
ATOM 1357 C CA . LYS E 2 12 ? -25.862 7.475 25.389 1.00 41.57 137 LYS E CA 1
ATOM 1358 C C . LYS E 2 12 ? -24.892 6.617 24.582 1.00 38.63 137 LYS E C 1
ATOM 1359 O O . LYS E 2 12 ? -25.162 6.279 23.425 1.00 37.30 137 LYS E O 1
ATOM 1365 N N . ALA E 2 13 ? -23.753 6.257 25.184 1.00 36.19 138 ALA E N 1
ATOM 1366 C CA . ALA E 2 13 ? -22.746 5.460 24.485 1.00 34.15 138 ALA E CA 1
ATOM 1367 C C . ALA E 2 13 ? -23.267 4.074 24.117 1.00 36.10 138 ALA E C 1
ATOM 1368 O O . ALA E 2 13 ? -22.804 3.469 23.142 1.00 37.16 138 ALA E O 1
ATOM 1370 N N . GLU E 2 14 ? -24.207 3.545 24.899 1.00 37.27 139 GLU E N 1
ATOM 1371 C CA . GLU E 2 14 ? -24.835 2.272 24.570 1.00 36.49 139 GLU E CA 1
ATOM 1372 C C . GLU E 2 14 ? -25.697 2.383 23.314 1.00 41.03 139 GLU E C 1
ATOM 1373 O O . GLU E 2 14 ? -25.652 1.501 22.449 1.00 39.24 139 GLU E O 1
ATOM 1379 N N . GLU E 2 15 ? -26.487 3.457 23.194 1.00 38.14 140 GLU E N 1
ATOM 1380 C CA . GLU E 2 15 ? -27.286 3.651 21.988 1.00 42.74 140 GLU E CA 1
ATOM 1381 C C . GLU E 2 15 ? -26.392 3.886 20.776 1.00 47.91 140 GLU E C 1
ATOM 1382 O O . GLU E 2 15 ? -26.590 3.271 19.723 1.00 42.12 140 GLU E O 1
ATOM 1388 N N . GLN E 2 16 ? -25.408 4.783 20.907 1.00 44.72 141 GLN E N 1
ATOM 1389 C CA . GLN E 2 16 ? -24.534 5.100 19.780 1.00 46.70 141 GLN E CA 1
ATOM 1390 C C . GLN E 2 16 ? -23.786 3.867 19.299 1.00 45.44 141 GLN E C 1
ATOM 1391 O O . GLN E 2 16 ? -23.613 3.675 18.092 1.00 41.32 141 GLN E O 1
ATOM 1397 N N . GLN E 2 17 ? -23.351 3.016 20.236 1.00 44.27 142 GLN E N 1
ATOM 1398 C CA . GLN E 2 17 ? -22.755 1.731 19.884 1.00 40.39 142 GLN E CA 1
ATOM 1399 C C . GLN E 2 17 ? -23.721 0.871 19.088 1.00 44.96 142 GLN E C 1
ATOM 1400 O O . GLN E 2 17 ? -23.302 0.092 18.222 1.00 42.00 142 GLN E O 1
ATOM 1406 N N . LYS E 2 18 ? -25.015 0.957 19.400 1.00 47.00 143 LYS E N 1
ATOM 1407 C CA . LYS E 2 18 ? -25.999 0.197 18.636 1.00 48.13 143 LYS E CA 1
ATOM 1408 C C . LYS E 2 18 ? -26.137 0.755 17.228 1.00 46.89 143 LYS E C 1
ATOM 1409 O O . LYS E 2 18 ? -26.219 -0.005 16.254 1.00 50.81 143 LYS E O 1
ATOM 1415 N N . LYS E 2 19 ? -26.154 2.084 17.104 1.00 47.30 144 LYS E N 1
ATOM 1416 C CA . LYS E 2 19 ? -26.204 2.716 15.790 1.00 47.33 144 LYS E CA 1
ATOM 1417 C C . LYS E 2 19 ? -25.006 2.300 14.929 1.00 51.94 144 LYS E C 1
ATOM 1418 O O . LYS E 2 19 ? -25.167 1.938 13.754 1.00 53.08 144 LYS E O 1
ATOM 1424 N N . ASN E 2 20 ? -23.795 2.321 15.503 1.00 46.18 145 ASN E N 1
ATOM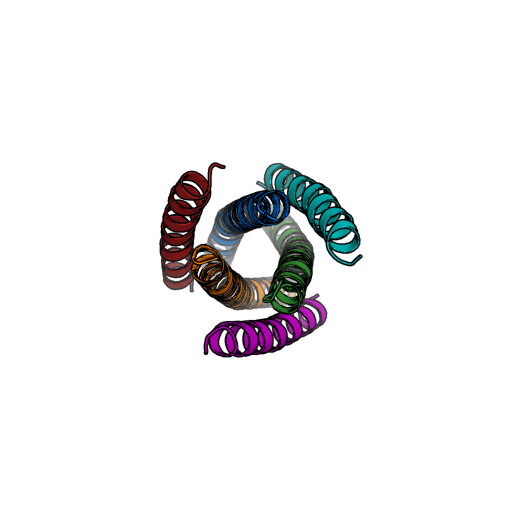 1425 C CA . ASN E 2 20 ? -22.601 2.033 14.711 1.00 46.20 145 ASN E CA 1
ATOM 1426 C C . ASN E 2 20 ? -22.571 0.588 14.237 1.00 48.23 145 ASN E C 1
ATOM 1427 O O . ASN E 2 20 ? -22.037 0.304 13.160 1.00 49.56 145 ASN E O 1
ATOM 1432 N N . GLU E 2 21 ? -23.130 -0.335 15.019 1.00 46.10 146 GLU E N 1
ATOM 1433 C CA . GLU E 2 21 ? -23.184 -1.726 14.587 1.00 50.78 146 GLU E CA 1
ATOM 1434 C C . GLU E 2 21 ? -24.196 -1.928 13.468 1.00 54.55 146 GLU E C 1
ATOM 1435 O O . GLU E 2 21 ? -23.995 -2.791 12.606 1.00 59.02 146 GLU E O 1
ATOM 1441 N N . GLU E 2 22 ? -25.288 -1.156 13.467 1.00 54.57 147 GLU E N 1
ATOM 1442 C CA . GLU E 2 22 ? -26.221 -1.193 12.343 1.00 56.78 147 GLU E CA 1
ATOM 1443 C C . GLU E 2 22 ? -25.628 -0.514 11.112 1.00 56.18 147 GLU E C 1
ATOM 1444 O O . GLU E 2 22 ? -25.821 -0.985 9.986 1.00 61.79 147 GLU E O 1
ATOM 1450 N N . GLU E 2 23 ? -24.926 0.605 11.301 1.00 52.79 148 GLU E N 1
ATOM 1451 C CA . GLU E 2 23 ? -24.189 1.205 10.195 1.00 52.18 148 GLU E CA 1
ATOM 1452 C C . GLU E 2 23 ? -23.142 0.246 9.641 1.00 56.75 148 GLU E C 1
ATOM 1453 O O . GLU E 2 23 ? -22.899 0.216 8.427 1.00 54.72 148 GLU E O 1
ATOM 1459 N N . LEU E 2 24 ? -22.516 -0.542 10.519 1.00 53.74 149 LEU E N 1
ATOM 1460 C CA . LEU E 2 24 ? -21.468 -1.466 10.100 1.00 59.31 149 LEU E CA 1
ATOM 1461 C C . LEU E 2 24 ? -22.045 -2.642 9.319 1.00 60.02 149 LEU E C 1
ATOM 1462 O O . LEU E 2 24 ? -21.469 -3.058 8.310 1.00 62.23 149 LEU E O 1
ATOM 1467 N N . LYS E 2 25 ? -23.180 -3.194 9.767 1.00 57.47 150 LYS E N 1
ATOM 1468 C CA . LYS E 2 25 ? -23.847 -4.235 8.988 1.00 57.46 150 LYS E CA 1
ATOM 1469 C C . LYS E 2 25 ? -24.396 -3.668 7.683 1.00 63.19 150 LYS E C 1
ATOM 1470 O O . LYS E 2 25 ? -24.331 -4.325 6.636 1.00 68.12 150 LYS E O 1
ATOM 1476 N N . LYS E 2 26 ? -24.893 -2.432 7.712 1.00 62.61 151 LYS E N 1
ATOM 1477 C CA . LYS E 2 26 ? -25.379 -1.743 6.518 1.00 62.47 151 LYS E CA 1
ATOM 1478 C C . LYS E 2 26 ? -24.197 -1.276 5.659 1.00 63.52 151 LYS E C 1
ATOM 1479 O O . LYS E 2 26 ? -24.294 -0.297 4.910 1.00 64.84 151 LYS E O 1
ATOM 1485 N N . LEU E 2 27 ? -23.069 -1.976 5.766 1.00 63.68 152 LEU E N 1
ATOM 1486 C CA . LEU E 2 27 ? -21.869 -1.734 4.963 1.00 68.91 152 LEU E CA 1
ATOM 1487 C C . LEU E 2 27 ? -21.568 -3.025 4.203 1.00 66.66 152 LEU E C 1
ATOM 1488 O O . LEU E 2 27 ? -20.699 -3.810 4.598 1.00 62.70 152 LEU E O 1
ATOM 1493 N N . GLU E 2 28 ? -22.332 -3.256 3.135 1.00 72.57 153 GLU E N 1
ATOM 1494 C CA . GLU E 2 28 ? -22.156 -4.365 2.196 1.00 73.13 153 GLU E CA 1
ATOM 1495 C C . GLU E 2 28 ? -23.129 -4.138 1.039 1.00 74.03 153 GLU E C 1
ATOM 1496 O O . GLU E 2 28 ? -23.860 -3.141 1.004 1.00 68.64 153 GLU E O 1
ATOM 1502 N N . LYS E 2 29 ? -23.117 -5.063 0.078 1.00 74.72 154 LYS E N 1
ATOM 1503 C CA . LYS E 2 29 ? -24.085 -5.053 -1.024 1.00 72.15 154 LYS E CA 1
ATOM 1504 C C . LYS E 2 29 ? -24.850 -6.373 -1.093 1.00 72.01 154 LYS E C 1
ATOM 1505 O O . LYS E 2 29 ? -25.894 -6.470 -1.739 1.00 70.06 154 LYS E O 1
ATOM 1514 N N . TYR F 2 2 ? -0.676 8.255 40.391 1.00 27.40 127 TYR F N 1
ATOM 1515 C CA . TYR F 2 2 ? -1.713 7.743 39.491 1.00 25.49 127 TYR F CA 1
ATOM 1516 C C . TYR F 2 2 ? -2.616 8.862 38.985 1.00 23.53 127 TYR F C 1
ATOM 1517 O O . TYR F 2 2 ? -3.032 8.857 37.820 1.00 20.26 127 TYR F O 1
ATOM 1526 N N . GLU F 2 3 ? -2.932 9.827 39.846 1.00 18.38 128 GLU F N 1
ATOM 1527 C CA . GLU F 2 3 ? -3.908 10.855 39.521 1.00 21.22 128 GLU F CA 1
ATOM 1528 C C . GLU F 2 3 ? -3.332 11.880 38.563 1.00 31.72 128 GLU F C 1
ATOM 1529 O O . GLU F 2 3 ? -4.070 12.434 37.735 1.00 34.00 128 GLU F O 1
ATOM 1535 N N . GLN F 2 4 ? -2.017 12.117 38.637 1.00 29.51 129 GLN F N 1
ATOM 1536 C CA . GLN F 2 4 ? -1.358 12.979 37.661 1.00 27.49 129 GLN F CA 1
ATOM 1537 C C . GLN F 2 4 ? -1.225 12.278 36.314 1.00 26.01 129 GLN F C 1
ATOM 1538 O O . GLN F 2 4 ? -1.344 12.912 35.253 1.00 33.58 129 GLN F O 1
ATOM 1544 N N . LYS F 2 5 ? -0.956 10.973 36.326 1.00 29.95 130 LYS F N 1
ATOM 1545 C CA . LYS F 2 5 ? -0.874 10.257 35.059 1.00 30.07 130 LYS F CA 1
ATOM 1546 C C . LYS F 2 5 ? -2.234 10.215 34.368 1.00 29.51 130 LYS F C 1
ATOM 1547 O O . LYS F 2 5 ? -2.312 10.326 33.138 1.00 36.07 130 LYS F O 1
ATOM 1553 N N . ILE F 2 6 ? -3.319 10.100 35.130 1.00 24.98 131 ILE F N 1
ATOM 1554 C CA . ILE F 2 6 ? -4.619 9.990 34.482 1.00 33.22 131 ILE F CA 1
ATOM 1555 C C . ILE F 2 6 ? -5.010 11.311 33.808 1.00 27.81 131 ILE F C 1
ATOM 1556 O O . ILE F 2 6 ? -5.546 11.314 32.696 1.00 30.01 131 ILE F O 1
ATOM 1561 N N . GLU F 2 7 ? -4.740 12.451 34.437 1.00 29.22 132 GLU F N 1
ATOM 1562 C CA . GLU F 2 7 ? -5.100 13.694 33.757 1.00 34.57 132 GLU F CA 1
ATOM 1563 C C . GLU F 2 7 ? -4.196 13.956 32.560 1.00 34.05 132 GLU F C 1
ATOM 1564 O O . GLU F 2 7 ? -4.638 14.529 31.564 1.00 36.17 132 GLU F O 1
ATOM 1570 N N . GLU F 2 8 ? -2.938 13.543 32.645 1.00 33.86 133 GLU F N 1
ATOM 1571 C CA . GLU F 2 8 ? -2.048 13.578 31.493 1.00 33.82 133 GLU F CA 1
ATOM 1572 C C . GLU F 2 8 ? -2.649 12.838 30.303 1.00 40.30 133 GLU F C 1
ATOM 1573 O O . GLU F 2 8 ? -2.663 13.354 29.177 1.00 31.74 133 GLU F O 1
ATOM 1579 N N . LEU F 2 9 ? -3.142 11.614 30.532 1.00 36.74 134 LEU F N 1
ATOM 1580 C CA . LEU F 2 9 ? -3.756 10.852 29.443 1.00 34.48 134 LEU F CA 1
ATOM 1581 C C . LEU F 2 9 ? -5.100 11.439 29.024 1.00 35.00 134 LEU F C 1
ATOM 1582 O O . LEU F 2 9 ? -5.442 11.396 27.838 1.00 39.23 134 LEU F O 1
ATOM 1587 N N . LEU F 2 10 ? -5.871 11.996 29.965 1.00 32.42 135 LEU F N 1
ATOM 1588 C CA . LEU F 2 10 ? -7.137 12.623 29.597 1.00 33.74 135 LEU F CA 1
ATOM 1589 C C . LEU F 2 10 ? -6.916 13.854 28.720 1.00 36.91 135 LEU F C 1
ATOM 1590 O O . LEU F 2 10 ? -7.627 14.047 27.724 1.00 35.17 135 LEU F O 1
ATOM 1595 N N . LYS F 2 11 ? -5.969 14.722 29.099 1.00 36.57 136 LYS F N 1
ATOM 1596 C CA . LYS F 2 11 ? -5.632 15.858 28.252 1.00 39.53 136 LYS F CA 1
ATOM 1597 C C . LYS F 2 11 ? -5.206 15.383 26.872 1.00 42.64 136 LYS F C 1
ATOM 1598 O O . LYS F 2 11 ? -5.687 15.897 25.851 1.00 37.80 136 LYS F O 1
ATOM 1604 N N . LYS F 2 12 ? -4.323 14.375 26.820 1.00 35.33 137 LYS F N 1
ATOM 1605 C CA . LYS F 2 12 ? -3.900 13.855 25.524 1.00 38.01 137 LYS F CA 1
ATOM 1606 C C . LYS F 2 12 ? -5.097 13.350 24.721 1.00 41.64 137 LYS F C 1
ATOM 1607 O O . LYS F 2 12 ? -5.171 13.559 23.505 1.00 39.57 137 LYS F O 1
ATOM 1613 N N . ALA F 2 13 ? -6.065 12.710 25.385 1.00 36.91 138 ALA F N 1
ATOM 1614 C CA . ALA F 2 13 ? -7.233 12.236 24.655 1.00 38.57 138 ALA F CA 1
ATOM 1615 C C . ALA F 2 13 ? -8.138 13.398 24.246 1.00 43.44 138 ALA F C 1
ATOM 1616 O O . ALA F 2 13 ? -8.821 13.327 23.212 1.00 41.35 138 ALA F O 1
ATOM 1618 N N . GLU F 2 14 ? -8.120 14.495 25.004 1.00 33.87 139 GLU F N 1
ATOM 1619 C CA . GLU F 2 14 ? -8.928 15.640 24.612 1.00 30.34 139 GLU F CA 1
ATOM 1620 C C . GLU F 2 14 ? -8.311 16.388 23.437 1.00 38.31 139 GLU F C 1
ATOM 1621 O O . GLU F 2 14 ? -9.034 16.856 22.552 1.00 43.26 139 GLU F O 1
ATOM 1627 N N . GLU F 2 15 ? -6.986 16.510 23.393 1.00 39.66 140 GLU F N 1
ATOM 1628 C CA . GLU F 2 15 ? -6.342 17.148 22.248 1.00 42.19 140 GLU F CA 1
ATOM 1629 C C . GLU F 2 15 ? -6.350 16.271 21.007 1.00 45.78 140 GLU F C 1
ATOM 1630 O O . GLU F 2 15 ? -6.043 16.773 19.919 1.00 51.06 140 GLU F O 1
ATOM 1636 N N . GLN F 2 16 ? -6.673 14.981 21.143 1.00 42.19 141 GLN F N 1
ATOM 1637 C CA . GLN F 2 16 ? -6.820 14.089 19.995 1.00 45.34 141 GLN F CA 1
ATOM 1638 C C . GLN F 2 16 ? -8.259 13.993 19.503 1.00 41.29 141 GLN F C 1
ATOM 1639 O O . GLN F 2 16 ? -8.478 13.828 18.298 1.00 49.57 141 GLN F O 1
ATOM 1645 N N . GLN F 2 17 ? -9.240 14.094 20.404 1.00 40.80 142 GLN F N 1
ATOM 1646 C CA . GLN F 2 17 ? -10.630 14.240 19.985 1.00 41.27 142 GLN F CA 1
ATOM 1647 C C . GLN F 2 17 ? -10.804 15.431 19.045 1.00 48.09 142 GLN F C 1
ATOM 1648 O O . GLN F 2 17 ? -11.517 15.342 18.037 1.00 40.14 142 GLN F O 1
ATOM 1654 N N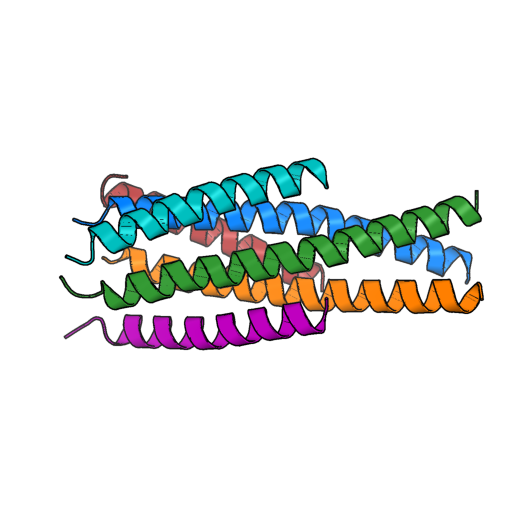 . LYS F 2 18 ? -10.159 16.557 19.367 1.00 46.46 143 LYS F N 1
ATOM 1655 C CA . LYS F 2 18 ? -10.267 17.749 18.531 1.00 48.02 143 LYS F CA 1
ATOM 1656 C C . LYS F 2 18 ? -9.660 17.511 17.161 1.00 49.03 143 LYS F C 1
ATOM 1657 O O . LYS F 2 18 ? -10.248 17.882 16.139 1.00 52.19 143 LYS F O 1
ATOM 1663 N N . LYS F 2 19 ? -8.464 16.921 17.123 1.00 45.15 144 LYS F N 1
ATOM 1664 C CA . LYS F 2 19 ? -7.877 16.510 15.854 1.00 44.19 144 LYS F CA 1
ATOM 1665 C C . LYS F 2 19 ? -8.874 15.702 15.034 1.00 49.44 144 LYS F C 1
ATOM 1666 O O . LYS F 2 19 ? -9.220 16.084 13.910 1.00 51.57 144 LYS F O 1
ATOM 1672 N N . ASN F 2 20 ? -9.391 14.604 15.618 1.00 47.43 145 ASN F N 1
ATOM 1673 C CA . ASN F 2 20 ? -10.271 13.685 14.890 1.00 45.18 145 ASN F CA 1
ATOM 1674 C C . ASN F 2 20 ? -11.555 14.372 14.431 1.00 48.71 145 ASN F C 1
ATOM 1675 O O . ASN F 2 20 ? -12.061 14.091 13.335 1.00 47.21 145 ASN F O 1
ATOM 1680 N N . GLU F 2 21 ? -12.103 15.273 15.251 1.00 50.31 146 GLU F N 1
ATOM 1681 C CA . GLU F 2 21 ? -13.332 15.968 14.865 1.00 53.00 146 GLU F CA 1
ATOM 1682 C C . GLU F 2 21 ? -13.062 17.023 13.796 1.00 54.40 146 GLU F C 1
ATOM 1683 O O . GLU F 2 21 ? -13.780 17.103 12.792 1.00 54.04 146 GLU F O 1
ATOM 1689 N N . GLU F 2 22 ? -12.051 17.865 14.006 1.00 52.37 147 GLU F N 1
ATOM 1690 C CA . GLU F 2 22 ? -11.671 18.801 12.957 1.00 56.29 147 GLU F CA 1
ATOM 1691 C C . GLU F 2 22 ? -11.259 18.054 11.694 1.00 56.35 147 GLU F C 1
ATOM 1692 O O . GLU F 2 22 ? -11.470 18.547 10.582 1.00 58.14 147 GLU F O 1
ATOM 1698 N N . GLU F 2 23 ? -10.728 16.839 11.844 1.00 55.58 148 GLU F N 1
ATOM 1699 C CA . GLU F 2 23 ? -10.459 15.996 10.687 1.00 54.73 148 GLU F CA 1
ATOM 1700 C C . GLU F 2 23 ? -11.736 15.495 10.029 1.00 59.68 148 GLU F C 1
ATOM 1701 O O . GLU F 2 23 ? -11.708 15.129 8.846 1.00 60.04 148 GLU F O 1
ATOM 1707 N N . LEU F 2 24 ? -12.853 15.477 10.761 1.00 54.97 149 LEU F N 1
ATOM 1708 C CA . LEU F 2 24 ? -14.098 14.961 10.211 1.00 55.70 149 LEU F CA 1
ATOM 1709 C C . LEU F 2 24 ? -14.849 16.005 9.396 1.00 61.42 149 LEU F C 1
ATOM 1710 O O . LEU F 2 24 ? -15.401 15.671 8.343 1.00 65.64 149 LEU F O 1
ATOM 1715 N N . LYS F 2 25 ? -14.891 17.265 9.855 1.00 62.48 150 LYS F N 1
ATOM 1716 C CA . LYS F 2 25 ? -15.471 18.319 9.024 1.00 63.32 150 LYS F CA 1
ATOM 1717 C C . LYS F 2 25 ? -14.698 18.465 7.722 1.00 66.15 150 LYS F C 1
ATOM 1718 O O . LYS F 2 25 ? -15.254 18.914 6.714 1.00 68.08 150 LYS F O 1
ATOM 1724 N N . LYS F 2 26 ? -13.418 18.089 7.729 1.00 65.34 151 LYS F N 1
ATOM 1725 C CA . LYS F 2 26 ? -12.647 18.029 6.493 1.00 66.80 151 LYS F CA 1
ATOM 1726 C C . LYS F 2 26 ? -13.227 16.991 5.537 1.00 63.80 151 LYS F C 1
ATOM 1727 O O . LYS F 2 26 ? -13.448 17.273 4.354 1.00 66.55 151 LYS F O 1
ATOM 1733 N N . LEU F 2 27 ? -13.492 15.782 6.041 1.00 67.18 152 LEU F N 1
ATOM 1734 C CA . LEU F 2 27 ? -14.090 14.735 5.214 1.00 66.23 152 LEU F CA 1
ATOM 1735 C C . LEU F 2 27 ? -15.468 15.144 4.697 1.00 67.50 152 LEU F C 1
ATOM 1736 O O . LEU F 2 27 ? -15.798 14.894 3.530 1.00 65.51 152 LEU F O 1
ATOM 1741 N N . GLU F 2 28 ? -16.290 15.772 5.548 1.00 67.28 153 GLU F N 1
ATOM 1742 C CA . GLU F 2 28 ? -17.624 16.225 5.149 1.00 67.52 153 GLU F CA 1
ATOM 1743 C C . GLU F 2 28 ? -17.495 17.461 4.265 1.00 68.73 153 GLU F C 1
ATOM 1744 O O . GLU F 2 28 ? -17.569 18.607 4.716 1.00 69.79 153 GLU F O 1
ATOM 1750 N N . LYS F 2 29 ? -17.309 17.213 2.974 1.00 70.94 154 LYS F N 1
ATOM 1751 C CA . LYS F 2 29 ? -17.266 18.293 2.001 1.00 71.58 154 LYS F CA 1
ATOM 1752 C C . LYS F 2 29 ? -18.119 17.945 0.788 1.00 72.39 154 LYS F C 1
ATOM 1753 O O . LYS F 2 29 ? -19.305 17.637 0.924 1.00 66.43 154 LYS F O 1
#

InterPro domains:
  IPR000328 Retroviral envelope protein GP41-like [PF00517] (19-178)
  IPR000328 Retroviral envelope protein GP41-like [cd09909] (28-154)

Sequence (209 aa):
QARQLLSGIVQQQNNLLRAIEAQQHLLQLTVWGIKQLQARILRQLLSGIVQQQNNLLRAIEAQQHLLQLTVWGIKQLQARILVQARQLLSGIVQQQNNLLRAIEAQQHLLQLTVWGIKQLQARILYEQKIEELLKKAEEQQKKNEEELKKLEKYEQKIEELLKKAEEQQKKNEEELKKLEKYEQKIEELLKKAEEQQKKNEEELKKLEK

Foldseek 3Di:
DVVVVVVVVVVVVVVVVVVVVVVVVVVVVVVVVVVVVVVVVD/DVCVVVVVVVVVVVVVVVVVVVVVVVVVVVVVVVVVVVVD/DPCPVVVVVVVVVVVVVVVVVVVVVVVVVVVVVVVVVVVVVVD/DVVVVVVVVVVVVVVVVVVVVVVVVVPD/DVVVVVVVVVVVVVVVVVVVVVVVVPDD/DVVVVVVVVVVVVVVVVVVVVVVVVVVD

Secondary structure (DSSP, 8-state):
--HHHHHHHHHHHHHHHHHHHHHHHHHHHHHHHHHHHHHHH-/--THHHHHHHHHHHHHHHHHHHHHHHHHHHHHHHHHHHH-/--SHHHHHHHHHHHHHHHHHHHHHHHHHHHHHHHHHHHHHHH-/-HHHHHHHHHHHHHHHHHHHHHHHHT--/-HHHHHHHHHHHHHHHHHHHHHHHTS--/-HHHHHHHHHHHHHHHHHHHHHHHHH--

Radius of gyration: 19.13 Å; Cα contacts (8 Å, |Δi|>4): 179; chains: 6; bounding box: 27×29×64 Å

B-factor: mean 38.13, std 14.81, range [13.52, 87.48]